Protein AF-A0A1E5BHT0-F1 (afdb_monomer_lite)

Organism: NCBI:txid1187848

Sequence (210 aa):
MGNVRINIKVVLG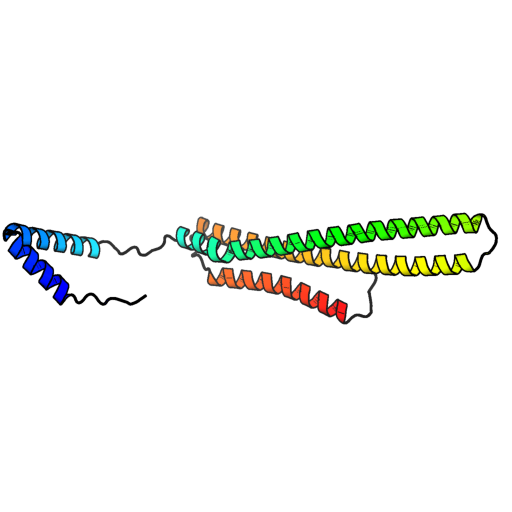VFFTLALIFDLSWKTLIATLIISFFTAWFNQRQPQSSSHTPHQTIVHSMHSHFLPKLNKQLEISYKDAHQSINQITLRFVTLSQLVKKRNEIDLCLAAQSSDETAGHEKQQLEKEMNVAYSELMELLQHGDRNLQRQAGVMELLALLVEELQAIDDEGQGWDETLLNNQLNRIIDRTELAIAKEISRNESDEGVTYF

Radius of gyration: 36.68 Å; chains: 1; bounding box: 59×45×114 Å

Secondary structure (DSSP, 8-state):
-------HHHHHHHHHHHHHHTT--HHHHHHHHHHHHHHHHHHHHS-------HHHHHHHHIIIIIHHHHHHHHHHHHHHHHHHHHHHHHHHHHHHHHHHHHHHHHHHHHHSS--HHHHHHHHHHHHHHHHHHHHHHHHHHHHHHHHHHHHHHHHHHHHHHHHHHHHHHH-----HHHHHHHHHHHHHHHHHHHHHHHHHHHH-S-----

pLDDT: mean 74.73, std 13.34, range [35.69, 90.31]

Structure (mmCIF, N/CA/C/O backbone):
data_AF-A0A1E5BHT0-F1
#
_entry.id   AF-A0A1E5BHT0-F1
#
loop_
_atom_site.group_PDB
_atom_site.id
_atom_site.type_symbol
_atom_site.label_atom_id
_atom_site.label_alt_id
_atom_site.label_comp_id
_atom_site.label_asym_id
_atom_site.label_entity_id
_atom_site.label_seq_id
_atom_site.pdbx_PDB_ins_code
_atom_site.Cartn_x
_atom_site.Cartn_y
_atom_site.Cartn_z
_atom_site.occupancy
_atom_site.B_iso_or_equiv
_atom_site.auth_seq_id
_atom_site.auth_comp_id
_atom_site.auth_asym_id
_atom_site.auth_atom_id
_atom_site.pdbx_PDB_model_num
ATOM 1 N N . MET A 1 1 ? 5.229 13.971 40.094 1.00 38.75 1 MET A N 1
ATOM 2 C CA . MET A 1 1 ? 4.260 14.776 40.872 1.00 38.75 1 MET A CA 1
ATOM 3 C C . MET A 1 1 ? 3.913 13.993 42.129 1.00 38.75 1 MET A C 1
ATOM 5 O O . MET A 1 1 ? 3.534 12.837 42.011 1.00 38.75 1 MET A O 1
ATOM 9 N N . GLY A 1 2 ? 4.195 14.545 43.312 1.00 38.19 2 GLY A N 1
ATOM 10 C CA . GLY A 1 2 ? 4.106 13.821 44.584 1.00 38.19 2 GLY A CA 1
ATOM 11 C C . GLY A 1 2 ? 2.666 13.653 45.067 1.00 38.19 2 GLY A C 1
ATOM 12 O O . GLY A 1 2 ? 1.929 14.630 45.160 1.00 38.19 2 GLY A O 1
ATOM 13 N N . ASN A 1 3 ? 2.285 12.420 45.401 1.00 40.59 3 ASN A N 1
ATOM 14 C CA . ASN A 1 3 ? 1.010 12.108 46.043 1.00 40.59 3 ASN A CA 1
ATOM 15 C C . ASN A 1 3 ? 1.003 12.666 47.471 1.00 40.59 3 ASN A C 1
ATOM 17 O O . ASN A 1 3 ? 1.544 12.053 48.394 1.00 40.59 3 ASN A O 1
ATOM 21 N N . VAL A 1 4 ? 0.379 13.828 47.663 1.00 48.66 4 VAL A N 1
ATOM 22 C CA . VAL A 1 4 ? 0.091 14.364 48.995 1.00 48.66 4 VAL A CA 1
ATOM 23 C C . VAL A 1 4 ? -0.995 13.488 49.617 1.00 48.66 4 VAL A C 1
ATOM 25 O O . V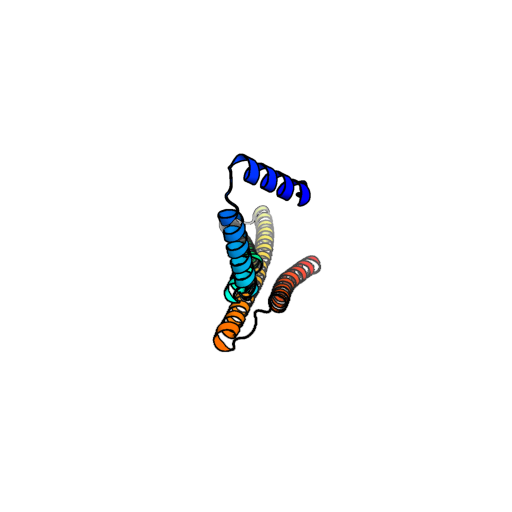AL A 1 4 ? -2.178 13.617 49.311 1.00 48.66 4 VAL A O 1
ATOM 28 N N . ARG A 1 5 ? -0.592 12.563 50.494 1.00 48.66 5 ARG A N 1
ATOM 29 C CA . ARG A 1 5 ? -1.516 11.856 51.387 1.00 48.66 5 ARG A CA 1
ATOM 30 C C . ARG A 1 5 ? -2.076 12.875 52.376 1.00 48.66 5 ARG A C 1
ATOM 32 O O . ARG A 1 5 ? -1.455 13.157 53.398 1.00 48.66 5 ARG A O 1
ATOM 39 N N . ILE A 1 6 ? -3.226 13.460 52.049 1.00 56.09 6 ILE A N 1
ATOM 40 C CA . ILE A 1 6 ? -3.947 14.356 52.953 1.00 56.09 6 ILE A CA 1
ATOM 41 C C . ILE A 1 6 ? -4.308 13.553 54.204 1.00 56.09 6 ILE A C 1
ATOM 43 O O . ILE A 1 6 ? -5.073 12.591 54.166 1.00 56.09 6 ILE A O 1
ATOM 47 N N . ASN A 1 7 ? -3.692 13.927 55.321 1.00 62.78 7 ASN A N 1
ATOM 48 C CA . ASN A 1 7 ? -3.859 13.254 56.595 1.00 62.78 7 ASN A CA 1
ATOM 49 C C . ASN A 1 7 ? -5.233 13.656 57.154 1.00 62.78 7 ASN A C 1
ATOM 51 O O . ASN A 1 7 ? -5.404 14.776 57.628 1.00 62.78 7 ASN A O 1
ATOM 55 N N . ILE A 1 8 ? -6.221 12.761 57.070 1.00 64.81 8 ILE A N 1
ATOM 56 C CA . ILE A 1 8 ? -7.632 12.996 57.451 1.00 64.81 8 ILE A CA 1
ATOM 57 C C . ILE A 1 8 ? -7.779 13.637 58.845 1.00 64.81 8 ILE A C 1
ATOM 59 O O . ILE A 1 8 ? -8.664 14.462 59.058 1.00 64.81 8 ILE A O 1
ATOM 63 N N . LYS A 1 9 ? -6.858 13.338 59.773 1.00 65.62 9 LYS A N 1
ATOM 64 C CA . LYS A 1 9 ? -6.807 13.945 61.114 1.00 65.62 9 LYS A CA 1
ATOM 65 C C . LYS A 1 9 ? -6.594 15.466 61.088 1.00 65.62 9 LYS A C 1
ATOM 67 O O . LYS A 1 9 ? -7.174 16.170 61.905 1.00 65.62 9 LYS A O 1
ATOM 72 N N . VAL A 1 10 ? -5.794 15.972 60.148 1.00 70.44 10 VAL A N 1
ATOM 73 C CA . VAL A 1 10 ? -5.517 17.410 59.988 1.00 70.44 10 VAL A CA 1
ATOM 74 C C . VAL A 1 10 ? -6.735 18.124 59.407 1.00 70.44 10 VAL A C 1
ATOM 76 O O . VAL A 1 10 ? -7.101 19.189 59.889 1.00 70.44 10 VAL A O 1
ATOM 79 N N . VAL A 1 11 ? -7.417 17.509 58.438 1.00 71.44 11 VAL A N 1
ATOM 80 C CA . VAL A 1 11 ? -8.644 18.067 57.841 1.00 71.44 11 VAL A CA 1
ATOM 81 C C . VAL A 1 11 ? -9.768 18.154 58.874 1.00 71.44 11 VAL A C 1
ATOM 83 O O . VAL A 1 11 ? -10.409 19.194 58.995 1.00 71.44 11 VAL A O 1
ATOM 86 N N . LEU A 1 12 ? -9.960 17.100 59.673 1.00 71.88 12 LEU A N 1
ATOM 87 C CA . LEU A 1 12 ? -10.924 17.095 60.779 1.00 71.88 12 LEU A CA 1
ATOM 88 C C . LEU A 1 12 ? -10.586 18.145 61.845 1.00 71.88 12 LEU A C 1
ATOM 90 O O . LEU A 1 12 ? -11.486 18.825 62.330 1.00 71.88 12 LEU A O 1
ATOM 94 N N . GLY A 1 13 ? -9.301 18.314 62.175 1.00 72.31 13 GLY A N 1
ATOM 95 C CA . GLY A 1 13 ? -8.847 19.326 63.131 1.00 72.31 13 GLY A CA 1
ATOM 96 C C . GLY A 1 13 ? -9.120 20.758 62.663 1.00 72.31 13 GLY A C 1
ATOM 97 O O . GLY A 1 13 ? -9.642 21.556 63.436 1.00 72.31 13 GLY A O 1
ATOM 98 N N . VAL A 1 14 ? -8.831 21.063 61.392 1.00 73.62 14 VAL A N 1
ATOM 99 C CA . VAL A 1 14 ? -9.094 22.379 60.780 1.00 73.62 14 VAL A CA 1
ATOM 100 C C . VAL A 1 14 ? -10.595 22.660 60.681 1.00 73.62 14 VAL A C 1
ATOM 102 O O . VAL A 1 14 ? -11.038 23.776 60.939 1.00 73.62 14 VAL A O 1
ATOM 105 N N . PHE A 1 15 ? -11.400 21.647 60.360 1.00 71.62 15 PHE A N 1
ATOM 106 C CA . PHE A 1 15 ? -12.854 21.791 60.316 1.00 71.62 15 PHE A CA 1
ATOM 107 C C . PHE A 1 15 ? -13.442 22.078 61.705 1.00 71.62 15 PHE A C 1
ATOM 109 O O . PHE A 1 15 ? -14.325 22.921 61.841 1.00 71.62 15 PHE A O 1
ATOM 116 N N . PHE A 1 16 ? -12.922 21.423 62.747 1.00 73.75 16 PHE A N 1
ATOM 117 C CA . PHE A 1 16 ? -13.379 21.619 64.123 1.00 73.75 16 PHE A CA 1
ATOM 118 C C . PHE A 1 16 ? -13.024 23.012 64.665 1.00 73.75 16 PHE A C 1
ATOM 120 O O . PHE A 1 16 ? -13.854 23.653 65.308 1.00 73.75 16 PHE A O 1
ATOM 127 N N . THR A 1 17 ? -11.823 23.520 64.369 1.00 70.31 17 THR A N 1
ATOM 128 C CA . THR A 1 17 ? -11.432 24.885 64.752 1.00 70.31 17 THR A CA 1
ATOM 129 C C . THR A 1 17 ? -12.208 25.947 63.979 1.00 70.31 17 THR A C 1
ATOM 131 O O . THR A 1 17 ? -12.645 26.922 64.583 1.00 70.31 17 THR A O 1
ATOM 134 N N . LEU A 1 18 ? -12.463 25.747 62.682 1.00 67.44 18 LEU A N 1
ATOM 135 C CA . LEU A 1 18 ? -13.344 26.624 61.902 1.00 67.44 18 LEU A CA 1
ATOM 136 C C . LEU A 1 18 ? -14.778 26.625 62.455 1.00 67.44 18 LEU A C 1
ATOM 138 O O . LEU A 1 18 ? -15.363 27.691 62.614 1.00 67.44 18 LEU A O 1
ATOM 142 N N . ALA A 1 19 ? -15.327 25.464 62.822 1.00 66.88 19 ALA A N 1
ATOM 143 C CA . ALA A 1 19 ? -16.664 25.374 63.409 1.00 66.88 19 ALA A CA 1
ATOM 144 C C . ALA A 1 19 ? -16.787 26.145 64.739 1.00 66.88 19 ALA A C 1
ATOM 146 O O . ALA A 1 19 ? -17.817 26.769 64.989 1.00 66.88 19 ALA A O 1
ATOM 147 N N . LEU A 1 20 ? -15.725 26.144 65.553 1.00 68.25 20 LEU A N 1
ATOM 148 C CA . LEU A 1 20 ? -15.637 26.908 66.803 1.00 68.25 20 LEU A CA 1
ATOM 149 C C . LEU A 1 20 ? -15.491 28.420 66.577 1.00 68.25 20 LEU A C 1
ATOM 151 O O . LEU A 1 20 ? -16.108 29.198 67.295 1.00 68.25 20 LEU A O 1
ATOM 155 N N . ILE A 1 21 ? -14.689 28.844 65.594 1.00 72.25 21 ILE A N 1
ATOM 156 C CA . ILE A 1 21 ? -14.441 30.270 65.305 1.00 72.25 21 ILE A CA 1
ATOM 157 C C . ILE A 1 21 ? -15.679 30.952 64.708 1.00 72.25 21 ILE A C 1
ATOM 159 O O . ILE A 1 21 ? -15.924 32.124 64.979 1.00 72.25 21 ILE A O 1
ATOM 163 N N . PHE A 1 22 ? -16.462 30.230 63.906 1.00 67.69 22 PHE A N 1
ATOM 164 C CA . PHE A 1 22 ? -17.628 30.777 63.206 1.00 67.69 22 PHE A CA 1
ATOM 165 C C . PHE A 1 22 ? -18.953 30.632 63.973 1.00 67.69 22 PHE A C 1
ATOM 167 O O . PHE A 1 22 ? -20.010 30.866 63.390 1.00 67.69 22 PHE A O 1
ATOM 174 N N . ASP A 1 23 ? -18.900 30.248 65.253 1.00 62.16 23 ASP A N 1
ATOM 175 C CA . ASP A 1 23 ? -20.066 30.041 66.124 1.00 62.16 23 ASP A CA 1
ATOM 176 C C . ASP A 1 23 ? -21.158 29.201 65.430 1.00 62.16 23 ASP A C 1
ATOM 178 O O . ASP A 1 23 ? -22.350 29.533 65.400 1.00 62.16 23 ASP A O 1
ATOM 182 N N . LEU A 1 24 ? -20.727 28.110 64.772 1.00 66.94 24 LEU A N 1
ATOM 183 C CA . LEU A 1 24 ? -21.645 27.223 64.070 1.00 66.94 24 LEU A CA 1
ATOM 184 C C . LEU A 1 24 ? -22.562 26.572 65.102 1.00 66.94 24 LEU A C 1
ATOM 186 O O . LEU A 1 24 ? -22.185 25.636 65.806 1.00 66.94 24 LEU A O 1
ATOM 190 N N . SER A 1 25 ? -23.795 27.072 65.167 1.00 69.56 25 SER A N 1
ATOM 191 C CA . SER A 1 25 ? -24.820 26.511 66.038 1.00 69.56 25 SER A CA 1
ATOM 192 C C . SER A 1 25 ? -24.913 24.993 65.839 1.00 69.56 25 SER A C 1
ATOM 194 O O . SER A 1 25 ? -24.915 24.497 64.717 1.00 69.56 25 SER A O 1
ATOM 196 N N . TRP A 1 26 ? -25.053 24.231 66.922 1.00 70.75 26 TRP A N 1
ATOM 197 C CA . TRP A 1 26 ? -25.192 22.765 66.889 1.00 70.75 26 TRP A CA 1
ATOM 198 C C . TRP A 1 26 ? -26.227 22.255 65.857 1.00 70.75 26 TRP A C 1
ATOM 200 O O . TRP A 1 26 ? -26.082 21.175 65.284 1.00 70.75 26 TRP A O 1
ATOM 210 N N . LYS A 1 27 ? -27.236 23.078 65.541 1.00 71.44 27 LYS A N 1
ATOM 211 C CA . LYS A 1 27 ? -28.236 22.832 64.493 1.00 71.44 27 LYS A CA 1
ATOM 212 C C . LYS A 1 27 ? -27.633 22.752 63.080 1.00 71.44 27 LYS A C 1
ATOM 214 O O . LYS A 1 27 ? -28.055 21.894 62.308 1.00 71.44 27 LYS A O 1
ATOM 219 N N . THR A 1 28 ? -26.654 23.591 62.731 1.00 76.38 28 THR A N 1
ATOM 220 C CA . THR A 1 28 ? -26.006 23.572 61.404 1.00 76.38 28 THR A CA 1
ATOM 221 C C . THR A 1 28 ? -25.059 22.386 61.252 1.00 76.38 28 THR A C 1
ATOM 223 O O . THR A 1 28 ? -25.005 21.789 60.177 1.00 76.38 28 THR A O 1
ATOM 226 N N . LEU A 1 29 ? -24.383 21.972 62.329 1.00 73.31 29 LEU A N 1
ATOM 227 C CA . LEU A 1 29 ? -23.557 20.759 62.333 1.00 73.31 29 LEU A CA 1
ATOM 228 C C . LEU A 1 29 ? -24.402 19.503 62.105 1.00 73.31 29 LEU A C 1
ATOM 230 O O . LEU A 1 29 ? -24.063 18.686 61.249 1.00 73.31 29 LEU A O 1
ATOM 234 N N . ILE A 1 30 ? -25.536 19.384 62.803 1.00 77.00 30 ILE A N 1
ATOM 235 C CA . ILE A 1 30 ? -26.475 18.277 62.589 1.00 77.00 30 ILE A CA 1
ATOM 236 C C . ILE A 1 30 ? -27.022 18.296 61.161 1.00 77.00 30 ILE A C 1
ATOM 238 O O . ILE A 1 30 ? -27.020 17.260 60.502 1.00 77.00 30 ILE A O 1
ATOM 242 N N . ALA A 1 31 ? -27.455 19.455 60.656 1.00 70.75 31 ALA A N 1
ATOM 243 C CA . ALA A 1 31 ? -27.972 19.562 59.293 1.00 70.75 31 ALA A CA 1
ATOM 244 C C . ALA A 1 31 ? -26.926 19.133 58.252 1.00 70.75 31 ALA A C 1
ATOM 246 O O . ALA A 1 31 ? -27.243 18.377 57.340 1.00 70.75 31 ALA A O 1
ATOM 247 N N . THR A 1 32 ? -25.667 19.539 58.429 1.00 77.56 32 THR A N 1
ATOM 248 C CA . THR A 1 32 ? -24.561 19.152 57.540 1.00 77.56 32 THR A CA 1
ATOM 249 C C . THR A 1 32 ? -24.293 17.647 57.596 1.00 77.56 32 THR A C 1
ATOM 251 O O . THR A 1 32 ? -24.118 17.020 56.553 1.00 77.56 32 THR A O 1
ATOM 254 N N . LEU A 1 33 ? -24.319 17.041 58.789 1.00 77.81 33 LEU A N 1
ATOM 255 C CA . LEU A 1 33 ? -24.180 15.590 58.956 1.00 77.81 33 LEU A CA 1
ATOM 256 C C . LEU A 1 33 ? -25.319 14.827 58.278 1.00 77.81 33 LEU A C 1
ATOM 258 O O . LEU A 1 33 ? -25.064 13.845 57.588 1.00 77.81 33 LEU A O 1
ATOM 262 N N . ILE A 1 34 ? -26.559 15.297 58.430 1.00 81.50 34 ILE A N 1
ATOM 263 C CA . ILE A 1 34 ? -27.735 14.689 57.803 1.00 81.50 34 ILE A CA 1
ATOM 264 C C . ILE A 1 34 ? -27.646 14.816 56.280 1.00 81.50 34 ILE A C 1
ATOM 266 O O . ILE A 1 34 ? -27.792 13.816 55.583 1.00 81.50 34 ILE A O 1
ATOM 270 N N . ILE A 1 35 ? -27.353 16.008 55.751 1.00 76.38 35 ILE A N 1
ATOM 271 C CA . ILE A 1 35 ? -27.216 16.234 54.305 1.00 76.38 35 ILE A CA 1
ATOM 272 C C . ILE A 1 35 ? -26.103 15.354 53.737 1.00 76.38 35 ILE A C 1
ATOM 274 O O . ILE A 1 35 ? -26.328 14.699 52.723 1.00 76.38 35 ILE A O 1
ATOM 278 N N . SER A 1 36 ? -24.948 15.283 54.406 1.00 76.75 36 SER A N 1
ATOM 279 C CA . SER A 1 36 ? -23.811 14.443 54.008 1.00 76.75 36 SER A CA 1
ATOM 280 C C . SER A 1 36 ? -24.156 12.950 54.048 1.00 76.75 36 SER A C 1
ATOM 282 O O . SER A 1 36 ? -23.845 12.211 53.116 1.00 76.75 36 SER A O 1
ATOM 284 N N . PHE A 1 37 ? -24.885 12.502 55.074 1.00 81.50 37 PHE A N 1
ATOM 285 C CA . PHE A 1 37 ? -25.360 11.123 55.176 1.00 81.50 37 PHE A CA 1
ATOM 286 C C . PHE A 1 37 ? -26.345 10.777 54.056 1.00 81.50 37 PHE A C 1
ATOM 288 O O . PHE A 1 37 ? -26.194 9.744 53.412 1.00 81.50 37 PHE A O 1
ATOM 295 N N . PHE A 1 38 ? -27.316 11.649 53.771 1.00 75.88 38 PHE A N 1
ATOM 296 C CA . PHE A 1 38 ? -28.267 11.435 52.681 1.00 75.88 38 PHE A CA 1
ATOM 297 C C . PHE A 1 38 ? -27.606 11.516 51.304 1.00 75.88 38 PHE A C 1
ATOM 299 O O . PHE A 1 38 ? -27.947 10.713 50.444 1.00 75.88 38 PHE A O 1
ATOM 306 N N . THR A 1 39 ? -26.637 12.410 51.083 1.00 76.50 39 THR A N 1
ATOM 307 C CA . THR A 1 39 ? -25.880 12.447 49.817 1.00 76.50 39 THR A CA 1
ATOM 308 C C . THR A 1 39 ? -24.997 11.218 49.650 1.00 76.50 39 THR A C 1
ATOM 310 O O . THR A 1 39 ? -24.982 10.644 48.566 1.00 76.50 39 THR A O 1
ATOM 313 N N . ALA A 1 40 ? -24.323 10.755 50.705 1.00 76.44 40 ALA A N 1
ATOM 314 C CA . ALA A 1 40 ? -23.550 9.516 50.668 1.00 76.44 40 ALA A CA 1
ATOM 315 C C . ALA A 1 40 ? -24.450 8.298 50.421 1.00 76.44 40 ALA A C 1
ATOM 317 O O . ALA A 1 40 ? -24.158 7.487 49.549 1.00 76.44 40 ALA A O 1
ATOM 318 N N . TRP A 1 41 ? -25.582 8.205 51.120 1.00 77.25 41 TRP A N 1
ATOM 319 C CA . TRP A 1 41 ? -26.568 7.138 50.949 1.00 77.25 41 TRP A CA 1
ATOM 320 C C . TRP A 1 41 ? -27.181 7.134 49.546 1.00 77.25 41 TRP A C 1
ATOM 322 O O . TRP A 1 41 ? -27.353 6.075 48.942 1.00 77.25 41 TRP A O 1
ATOM 332 N N . PHE A 1 42 ? -27.503 8.311 49.008 1.00 72.12 42 PHE A N 1
ATOM 333 C CA . PHE A 1 42 ? -28.056 8.450 47.664 1.00 72.12 42 PHE A CA 1
ATOM 334 C C . PHE A 1 42 ? -27.012 8.112 46.594 1.00 72.12 42 PHE A C 1
ATOM 336 O O . PHE A 1 42 ? -27.320 7.354 45.681 1.00 72.12 42 PHE A O 1
ATOM 343 N N . ASN A 1 43 ? -25.760 8.554 46.754 1.00 65.56 43 ASN A N 1
ATOM 344 C CA . ASN A 1 43 ? -24.652 8.174 45.868 1.00 65.56 43 ASN A CA 1
ATOM 345 C C . ASN A 1 43 ? -24.293 6.686 45.958 1.00 65.56 43 ASN A C 1
ATOM 347 O O . ASN A 1 43 ? -23.845 6.112 44.974 1.00 65.56 43 ASN A O 1
ATOM 351 N N . GLN A 1 44 ? -24.488 6.045 47.111 1.00 68.31 44 GLN A N 1
ATOM 352 C CA . GLN A 1 44 ? -24.220 4.616 47.288 1.00 68.31 44 GLN A CA 1
ATOM 353 C C . GLN A 1 44 ? -25.350 3.735 46.729 1.00 68.31 44 GLN A C 1
ATOM 355 O O . GLN A 1 44 ? -25.124 2.569 46.415 1.00 68.31 44 GLN A O 1
ATOM 360 N N . ARG A 1 45 ? -26.565 4.290 46.598 1.00 61.72 45 ARG A N 1
ATOM 361 C CA . ARG A 1 45 ? -27.716 3.645 45.944 1.00 61.72 45 ARG A CA 1
ATOM 362 C C . ARG A 1 45 ? -27.878 4.010 44.475 1.00 61.72 45 ARG A C 1
ATOM 364 O O . ARG A 1 45 ? -28.639 3.333 43.785 1.00 61.72 45 ARG A O 1
ATOM 371 N N . GLN A 1 46 ? -27.185 5.035 43.987 1.00 51.41 46 GLN A N 1
ATOM 372 C CA . GLN A 1 46 ? -26.965 5.157 42.559 1.00 51.41 46 GLN A CA 1
ATOM 373 C C . GLN A 1 46 ? -26.104 3.962 42.146 1.00 51.41 46 GLN A C 1
ATOM 375 O O . GLN A 1 46 ? -25.016 3.786 42.703 1.00 51.41 46 GLN A O 1
ATOM 380 N N . PRO A 1 47 ? -26.564 3.109 41.214 1.00 48.66 47 PRO A N 1
ATOM 381 C CA . PRO A 1 47 ? -25.653 2.169 40.593 1.00 48.66 47 PRO A CA 1
ATOM 382 C C . PRO A 1 47 ? -24.510 3.014 40.037 1.00 48.66 47 PRO A C 1
ATOM 384 O O . PRO A 1 47 ? -24.751 3.945 39.268 1.00 48.66 47 PRO A O 1
ATOM 387 N N . GLN A 1 48 ? -23.279 2.745 40.473 1.00 45.56 48 GLN A N 1
ATOM 388 C CA . GLN A 1 48 ? -22.100 3.245 39.783 1.00 45.56 48 GLN A CA 1
ATOM 389 C C . GLN A 1 48 ? -22.147 2.642 38.379 1.00 45.56 48 GLN A C 1
ATOM 391 O O . GLN A 1 48 ? -21.589 1.580 38.124 1.00 45.56 48 GLN A O 1
ATOM 396 N N . SER A 1 49 ? -22.865 3.292 37.466 1.00 42.72 49 SER A N 1
ATOM 397 C CA . SER A 1 49 ? -22.793 3.020 36.044 1.00 42.72 49 SER A CA 1
ATOM 398 C C . SER A 1 49 ? -21.463 3.587 35.558 1.00 42.72 49 SER A C 1
ATOM 400 O O . SER A 1 49 ? -21.408 4.543 34.793 1.00 42.72 49 SER A O 1
ATOM 402 N N . SER A 1 50 ? -20.360 2.984 35.998 1.00 44.50 50 SER A N 1
ATOM 403 C CA . SER A 1 50 ? -19.092 3.012 35.276 1.00 44.50 50 SER A CA 1
ATOM 404 C C . SER A 1 50 ? -19.174 2.077 34.063 1.00 44.50 50 SER A C 1
ATOM 406 O O . SER A 1 50 ? -18.235 1.351 33.757 1.00 44.50 50 SER A O 1
ATOM 408 N N . SER A 1 51 ? -20.329 2.027 33.405 1.00 43.94 51 SER A N 1
ATOM 409 C CA . SER A 1 51 ? -20.464 1.463 32.079 1.00 43.94 51 SER A CA 1
ATOM 410 C C . SER A 1 51 ? -20.224 2.623 31.128 1.00 43.94 51 SER A C 1
ATOM 412 O O . SER A 1 51 ? -21.125 3.433 30.897 1.00 43.94 51 SER A O 1
ATOM 414 N N . HIS A 1 52 ? -19.009 2.724 30.588 1.00 50.44 52 HIS A N 1
ATOM 415 C CA . HIS A 1 52 ? -18.866 3.335 29.273 1.00 50.44 52 HIS A CA 1
ATOM 416 C C . HIS A 1 52 ? -19.950 2.719 28.393 1.00 50.44 52 HIS A C 1
ATOM 418 O O . HIS A 1 52 ? -20.069 1.494 28.318 1.00 50.44 52 HIS A O 1
ATOM 424 N N . THR A 1 53 ? -20.819 3.552 27.829 1.00 59.44 53 THR A N 1
ATOM 425 C CA . THR A 1 53 ? -21.823 3.056 26.893 1.00 59.44 53 THR A CA 1
ATOM 426 C C . THR A 1 53 ? -21.083 2.326 25.766 1.00 59.44 53 THR A C 1
ATOM 428 O O . THR A 1 53 ? -20.008 2.782 25.377 1.00 59.44 53 THR A O 1
ATOM 431 N N . PRO A 1 54 ? -21.596 1.200 25.242 1.00 63.38 54 PRO A N 1
ATOM 432 C CA . PRO A 1 54 ? -20.911 0.433 24.195 1.00 63.38 54 PRO A CA 1
ATOM 433 C C . PRO A 1 54 ? -20.474 1.320 23.015 1.00 63.38 54 PRO A C 1
ATOM 435 O O . PRO A 1 54 ? -19.352 1.195 22.531 1.00 63.38 54 PRO A O 1
ATOM 438 N N . HIS A 1 55 ? -21.273 2.335 22.668 1.00 67.25 55 HIS A N 1
ATOM 439 C CA . HIS A 1 55 ? -20.905 3.365 21.691 1.00 67.25 55 HIS A CA 1
ATOM 440 C C . HIS A 1 55 ? -19.656 4.190 22.053 1.00 67.25 55 HIS A C 1
ATOM 442 O O . HIS A 1 55 ? -18.871 4.508 21.166 1.00 67.25 55 HIS A O 1
ATOM 448 N N . GLN A 1 56 ? -19.429 4.541 23.324 1.00 72.69 56 GLN A N 1
ATOM 449 C CA . GLN A 1 56 ? -18.206 5.246 23.733 1.00 72.69 56 GLN A CA 1
ATOM 450 C C . GLN A 1 56 ? -16.964 4.369 23.572 1.00 72.69 56 GLN A C 1
ATOM 452 O O . GLN A 1 56 ? -15.928 4.873 23.140 1.00 72.69 56 GLN A O 1
ATOM 457 N N . THR A 1 57 ? -17.066 3.076 23.883 1.00 76.81 57 THR A N 1
ATOM 458 C CA . THR A 1 57 ? -15.962 2.121 23.718 1.00 76.81 57 THR A CA 1
ATOM 459 C C . THR A 1 57 ? -15.608 1.942 22.242 1.00 76.81 57 THR A C 1
ATOM 461 O O . THR A 1 57 ? -14.435 2.037 21.886 1.00 76.81 57 THR A O 1
ATOM 464 N N . ILE A 1 58 ? -16.614 1.791 21.374 1.00 82.31 58 ILE A N 1
ATOM 465 C CA . ILE A 1 58 ? -16.431 1.676 19.918 1.00 82.31 58 ILE A CA 1
ATOM 466 C C . ILE A 1 58 ? -15.779 2.941 19.352 1.00 82.31 58 ILE A C 1
ATOM 468 O O . ILE A 1 58 ? -14.762 2.860 18.666 1.00 82.31 58 ILE A O 1
ATOM 472 N N . VAL A 1 59 ? -16.308 4.129 19.676 1.00 82.38 59 VAL A N 1
ATOM 473 C CA . VAL A 1 59 ? -15.758 5.407 19.187 1.00 82.38 59 VAL A CA 1
ATOM 474 C C . VAL A 1 59 ? -14.323 5.613 19.670 1.00 82.38 59 VAL A C 1
ATOM 476 O O . VAL A 1 59 ? -13.465 6.039 18.895 1.00 82.38 59 VAL A O 1
ATOM 479 N N . HIS A 1 60 ? -14.040 5.290 20.934 1.00 83.19 60 HIS A N 1
ATOM 480 C CA . HIS A 1 60 ? -12.692 5.401 21.477 1.00 83.19 60 HIS A CA 1
ATOM 481 C C . HIS A 1 60 ? -11.721 4.453 20.771 1.00 83.19 60 HIS A C 1
ATOM 483 O O . HIS A 1 60 ? -10.644 4.882 20.362 1.00 83.19 60 HIS A O 1
ATOM 489 N N . SER A 1 61 ? -12.111 3.194 20.583 1.00 81.81 61 SER A N 1
ATOM 490 C CA . SER A 1 61 ? -11.302 2.169 19.924 1.00 81.81 61 SER A CA 1
ATOM 491 C C . SER A 1 61 ? -11.050 2.496 18.444 1.00 81.81 61 SER A C 1
ATOM 493 O O . SER A 1 61 ? -9.909 2.473 17.974 1.00 81.81 61 SER A O 1
ATOM 495 N N . MET A 1 62 ? -12.083 2.946 17.726 1.00 83.88 62 MET A N 1
ATOM 496 C CA . MET A 1 62 ? -11.969 3.424 16.347 1.00 83.88 62 MET A CA 1
ATOM 497 C C . MET A 1 62 ? -10.999 4.597 16.218 1.00 83.88 62 MET A C 1
ATOM 499 O O . MET A 1 62 ? -10.124 4.586 15.352 1.00 83.88 62 MET A O 1
ATOM 503 N N . HIS A 1 63 ? -11.110 5.589 17.101 1.00 85.69 63 HIS A N 1
ATOM 504 C CA . HIS A 1 63 ? -10.258 6.774 17.061 1.00 85.69 63 HIS A CA 1
ATOM 505 C C . HIS A 1 63 ? -8.811 6.489 17.499 1.00 85.69 63 HIS A C 1
ATOM 507 O O . HIS A 1 63 ? -7.878 7.093 16.9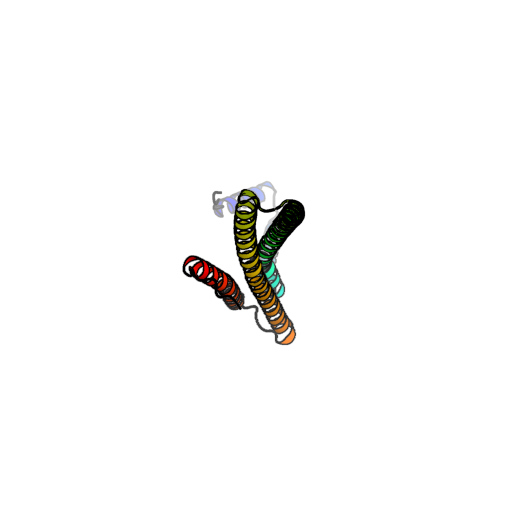72 1.00 85.69 63 HIS A O 1
ATOM 513 N N . SER A 1 64 ? -8.601 5.611 18.481 1.00 82.75 64 SER A N 1
ATOM 514 C CA . SER A 1 64 ? -7.276 5.362 19.067 1.00 82.75 64 SER A CA 1
ATOM 515 C C . SER A 1 64 ? -6.465 4.291 18.335 1.00 82.75 64 SER A C 1
ATOM 517 O O . SER A 1 64 ? -5.243 4.422 18.262 1.00 82.75 64 SER A O 1
ATOM 519 N N . HIS A 1 65 ? -7.111 3.277 17.749 1.00 80.25 65 HIS A N 1
ATOM 520 C CA . HIS A 1 65 ? -6.416 2.117 17.182 1.00 80.25 65 HIS A CA 1
ATOM 521 C C . HIS A 1 65 ? -6.671 1.924 15.685 1.00 80.25 65 HIS A C 1
ATOM 523 O O . HIS A 1 65 ? -5.713 1.812 14.916 1.00 80.25 65 HIS A O 1
ATOM 529 N N . PHE A 1 66 ? -7.933 1.904 15.251 1.00 82.44 66 PHE A N 1
ATOM 530 C CA . PHE A 1 66 ? -8.279 1.471 13.891 1.00 82.44 66 PHE A CA 1
ATOM 531 C C . PHE A 1 66 ? -8.062 2.556 12.831 1.00 82.44 66 PHE A C 1
ATOM 533 O O . PHE A 1 66 ? -7.336 2.330 11.859 1.00 82.44 66 PHE A O 1
ATOM 540 N N . LEU A 1 67 ? -8.620 3.755 13.031 1.00 86.06 67 LEU A N 1
ATOM 541 C CA . LEU A 1 67 ? -8.473 4.864 12.085 1.00 86.06 67 LEU A CA 1
ATOM 542 C C . LEU A 1 67 ? -7.011 5.292 11.894 1.00 86.06 67 LEU A C 1
ATOM 544 O O . LEU A 1 67 ? -6.611 5.460 10.743 1.00 86.06 67 LEU A O 1
ATOM 548 N N . PRO A 1 68 ? -6.170 5.414 12.942 1.00 86.62 68 PRO A N 1
ATOM 549 C CA . PRO A 1 68 ? -4.761 5.751 12.749 1.00 86.62 68 PRO A CA 1
ATOM 550 C C . PRO A 1 68 ? -4.002 4.716 11.909 1.00 86.62 68 PRO A C 1
ATOM 552 O O . PRO A 1 68 ? -3.194 5.091 11.059 1.00 86.62 68 PRO A O 1
ATOM 555 N N . LYS A 1 69 ? -4.273 3.417 12.106 1.00 82.50 69 LYS A N 1
ATOM 556 C CA . LYS A 1 69 ? -3.644 2.337 11.328 1.00 82.50 69 LYS A CA 1
ATOM 557 C C . LYS A 1 69 ? -4.076 2.370 9.861 1.00 82.50 69 LYS A C 1
ATOM 559 O O . LYS A 1 69 ? -3.220 2.291 8.981 1.00 82.50 69 LYS A O 1
ATOM 564 N N . LEU A 1 70 ? -5.371 2.549 9.599 1.00 81.62 70 LEU A N 1
ATOM 565 C CA . LEU A 1 70 ? -5.907 2.708 8.243 1.00 81.62 70 LEU A CA 1
ATOM 566 C C . LEU A 1 70 ? -5.326 3.931 7.538 1.00 81.62 70 LEU A C 1
ATOM 568 O O . LEU A 1 70 ? -4.878 3.834 6.398 1.00 81.62 70 LEU A O 1
ATOM 572 N N . ASN A 1 71 ? -5.288 5.069 8.231 1.00 85.69 71 ASN A N 1
ATOM 573 C CA . ASN A 1 71 ? -4.791 6.314 7.662 1.00 85.69 71 ASN A CA 1
ATOM 574 C C . ASN A 1 71 ? -3.302 6.202 7.309 1.00 85.69 71 ASN A C 1
ATOM 576 O O . ASN A 1 71 ? -2.887 6.616 6.233 1.00 85.69 71 ASN A O 1
ATOM 580 N N . LYS A 1 72 ? -2.512 5.539 8.163 1.00 85.12 72 LYS A N 1
ATOM 581 C CA . LYS A 1 72 ? -1.104 5.243 7.879 1.00 85.12 72 LYS A CA 1
ATOM 582 C C . LYS A 1 72 ? -0.934 4.347 6.645 1.00 85.12 72 LYS A C 1
ATOM 584 O O . LYS A 1 72 ? -0.075 4.628 5.816 1.00 85.12 72 LYS A O 1
ATOM 589 N N . GLN A 1 73 ? -1.734 3.287 6.503 1.00 80.19 73 GLN A N 1
ATOM 590 C CA . GLN A 1 73 ? -1.671 2.403 5.328 1.00 80.19 73 GLN A CA 1
ATOM 591 C C . GLN A 1 73 ? -2.065 3.138 4.034 1.00 80.19 73 GLN A C 1
ATOM 593 O O . GLN A 1 73 ? -1.407 2.977 3.004 1.00 80.19 73 GLN A O 1
ATOM 598 N N . LEU A 1 74 ? -3.083 4.004 4.093 1.00 83.38 74 LEU A N 1
ATOM 599 C CA . LEU A 1 74 ? -3.484 4.868 2.979 1.00 83.38 74 LEU A CA 1
ATOM 600 C C . LEU A 1 74 ? -2.400 5.881 2.606 1.00 83.38 74 LEU A C 1
ATOM 602 O O . LEU A 1 74 ? -2.102 6.039 1.426 1.00 83.38 74 LEU A O 1
ATOM 606 N N . GLU A 1 75 ? -1.786 6.540 3.589 1.00 86.19 75 GLU A N 1
ATOM 607 C CA . GLU A 1 75 ? -0.712 7.508 3.358 1.00 86.19 75 GLU A CA 1
ATOM 608 C C . GLU A 1 75 ? 0.499 6.848 2.687 1.00 86.19 75 GLU A C 1
ATOM 610 O O . GLU A 1 75 ? 1.029 7.375 1.707 1.00 86.19 75 GLU A O 1
ATOM 615 N N . ILE A 1 76 ? 0.899 5.664 3.163 1.00 82.50 76 ILE A N 1
ATOM 616 C CA . ILE A 1 76 ? 1.984 4.879 2.561 1.00 82.50 76 ILE A CA 1
ATOM 617 C C . ILE A 1 76 ? 1.625 4.489 1.124 1.00 82.50 76 ILE A C 1
ATOM 619 O O . ILE A 1 76 ? 2.418 4.721 0.214 1.00 82.50 76 ILE A O 1
ATOM 623 N N . SER A 1 77 ? 0.425 3.944 0.898 1.00 81.06 77 SER A N 1
ATOM 624 C CA . SER A 1 77 ? -0.029 3.563 -0.445 1.00 81.06 77 SER A CA 1
ATOM 625 C C . SER A 1 77 ? -0.063 4.760 -1.399 1.00 81.06 77 SER A C 1
ATOM 627 O O . SER A 1 77 ? 0.412 4.660 -2.528 1.00 81.06 77 SER A O 1
ATOM 629 N N . TYR A 1 78 ? -0.564 5.909 -0.942 1.00 82.69 78 TYR A N 1
ATOM 630 C CA . TYR A 1 78 ? -0.606 7.134 -1.734 1.00 82.69 78 TYR A CA 1
ATOM 631 C C . TYR A 1 78 ? 0.797 7.625 -2.096 1.00 82.69 78 TYR A C 1
ATOM 633 O O . TYR A 1 78 ? 1.064 7.934 -3.258 1.00 82.69 78 TYR A O 1
ATOM 641 N N . LYS A 1 79 ? 1.706 7.679 -1.117 1.00 84.19 79 LYS A N 1
ATOM 642 C CA . LYS A 1 79 ? 3.083 8.128 -1.330 1.00 84.19 79 LYS A CA 1
ATOM 643 C C . LYS A 1 79 ? 3.816 7.228 -2.325 1.00 84.19 79 LYS A C 1
ATOM 645 O O . LYS A 1 79 ? 4.440 7.741 -3.254 1.00 84.19 79 LYS A O 1
ATOM 650 N N . ASP A 1 80 ? 3.692 5.914 -2.171 1.00 80.75 80 ASP A N 1
ATOM 651 C CA . ASP A 1 80 ? 4.351 4.946 -3.048 1.00 80.75 80 ASP A CA 1
ATOM 652 C C . ASP A 1 80 ? 3.751 4.962 -4.458 1.00 80.75 80 ASP A C 1
ATOM 654 O O . ASP A 1 80 ? 4.491 4.901 -5.443 1.00 80.75 80 ASP A O 1
ATOM 658 N N . ALA A 1 81 ? 2.428 5.105 -4.586 1.00 79.31 81 ALA A N 1
ATOM 659 C CA . ALA A 1 81 ? 1.770 5.262 -5.880 1.00 79.31 81 ALA A CA 1
ATOM 660 C C . ALA A 1 81 ? 2.222 6.548 -6.581 1.00 79.31 81 ALA A C 1
ATOM 662 O O . ALA A 1 81 ? 2.601 6.518 -7.752 1.00 79.31 81 ALA A O 1
ATOM 663 N N . HIS A 1 82 ? 2.254 7.670 -5.858 1.00 83.38 82 HIS A N 1
ATOM 664 C CA . HIS A 1 82 ? 2.698 8.950 -6.400 1.00 83.38 82 HIS A CA 1
ATOM 665 C C . HIS A 1 82 ? 4.164 8.901 -6.854 1.00 83.38 82 HIS A C 1
ATOM 667 O O . HIS A 1 82 ? 4.495 9.351 -7.953 1.00 83.38 82 HIS A O 1
ATOM 673 N N . GLN A 1 83 ? 5.046 8.305 -6.046 1.00 84.81 83 GLN A N 1
ATOM 674 C CA . GLN A 1 83 ? 6.450 8.123 -6.406 1.00 84.81 83 GLN A CA 1
ATOM 675 C C . GLN A 1 83 ? 6.610 7.220 -7.637 1.00 84.81 83 GLN A C 1
ATOM 677 O O . GLN A 1 83 ? 7.363 7.571 -8.547 1.00 84.81 83 GLN A O 1
ATOM 682 N N . SER A 1 84 ? 5.876 6.106 -7.699 1.00 81.38 84 SER A N 1
ATOM 683 C CA . SER A 1 84 ? 5.923 5.174 -8.834 1.00 81.38 84 SER A CA 1
ATOM 684 C C . SER A 1 84 ? 5.463 5.847 -10.127 1.00 81.38 84 SER A C 1
ATOM 686 O O . SER A 1 84 ? 6.140 5.745 -11.145 1.00 81.38 84 SER A O 1
ATOM 688 N N . ILE A 1 85 ? 4.370 6.619 -10.085 1.00 82.94 85 ILE A N 1
ATOM 689 C CA . ILE A 1 85 ? 3.873 7.383 -11.240 1.00 82.94 85 ILE A CA 1
ATOM 690 C C . ILE A 1 85 ? 4.923 8.384 -11.730 1.00 82.94 85 ILE A C 1
ATOM 692 O O . ILE A 1 85 ? 5.171 8.476 -12.935 1.00 82.94 85 ILE A O 1
ATOM 696 N N . ASN A 1 86 ? 5.575 9.112 -10.819 1.00 86.12 86 ASN A N 1
ATOM 697 C CA . ASN A 1 86 ? 6.623 10.064 -11.187 1.00 86.12 86 ASN A CA 1
ATOM 698 C C . ASN A 1 86 ? 7.823 9.362 -11.844 1.00 86.12 86 ASN A C 1
ATOM 700 O O . ASN A 1 86 ? 8.332 9.837 -12.860 1.00 86.12 86 ASN A O 1
ATOM 704 N N . GLN A 1 87 ? 8.249 8.216 -11.306 1.00 85.69 87 GLN A N 1
ATOM 705 C CA . GLN A 1 87 ? 9.350 7.427 -11.865 1.00 85.69 87 GLN A CA 1
ATOM 706 C C . GLN A 1 87 ? 8.997 6.845 -13.241 1.00 85.69 87 GLN A C 1
ATOM 708 O O . GLN A 1 87 ? 9.780 6.991 -14.178 1.00 85.69 87 GLN A O 1
ATOM 713 N N . ILE A 1 88 ? 7.797 6.277 -13.400 1.00 85.38 88 ILE A N 1
ATOM 714 C CA . ILE A 1 88 ? 7.281 5.780 -14.686 1.00 85.38 88 ILE A CA 1
ATOM 715 C C . ILE A 1 88 ? 7.247 6.911 -15.714 1.00 85.38 88 ILE A C 1
ATOM 717 O O . ILE A 1 88 ? 7.730 6.745 -16.832 1.00 85.38 88 ILE A O 1
ATOM 721 N N . THR A 1 89 ? 6.733 8.081 -15.330 1.00 87.06 89 THR A N 1
ATOM 722 C CA . THR A 1 89 ? 6.656 9.251 -16.214 1.00 87.06 89 THR A CA 1
ATOM 723 C C . THR A 1 89 ? 8.044 9.676 -16.683 1.00 87.06 89 THR A C 1
ATOM 725 O O . THR A 1 89 ? 8.257 9.866 -17.880 1.00 87.06 89 THR A O 1
ATOM 728 N N . LEU A 1 90 ? 9.012 9.769 -15.765 1.00 87.69 90 LEU A N 1
ATOM 729 C CA . LEU A 1 90 ? 10.396 10.101 -16.098 1.00 87.69 90 LEU A CA 1
ATOM 730 C C . LEU A 1 90 ? 10.982 9.090 -17.093 1.00 87.69 90 LEU A C 1
ATOM 732 O O . LEU A 1 90 ? 11.548 9.489 -18.108 1.00 87.69 90 LEU A O 1
ATOM 736 N N . ARG A 1 91 ? 10.805 7.788 -16.838 1.00 85.56 91 ARG A N 1
ATOM 737 C CA . ARG A 1 91 ? 11.308 6.718 -17.711 1.00 85.56 91 ARG A CA 1
ATOM 738 C C . ARG A 1 91 ? 10.658 6.721 -19.082 1.00 85.56 91 ARG A C 1
ATOM 740 O O . ARG A 1 91 ? 11.356 6.542 -20.077 1.00 85.56 91 ARG A O 1
ATOM 747 N N . PHE A 1 92 ? 9.363 7.005 -19.160 1.00 86.50 92 PHE A N 1
ATOM 748 C CA . PHE A 1 92 ? 8.663 7.139 -20.431 1.00 86.50 92 PHE A CA 1
ATOM 749 C C . PHE A 1 92 ? 9.196 8.321 -21.254 1.00 86.50 92 PHE A C 1
ATOM 751 O O . PHE A 1 92 ? 9.391 8.207 -22.466 1.00 86.50 92 PHE A O 1
ATOM 758 N N . VAL A 1 93 ? 9.502 9.448 -20.600 1.00 88.62 93 VAL A N 1
ATOM 759 C CA . VAL A 1 93 ? 10.147 10.601 -21.247 1.00 88.62 93 VAL A CA 1
ATOM 760 C C . VAL A 1 93 ? 11.547 10.237 -21.746 1.00 88.62 93 VAL A C 1
ATOM 762 O O . VAL A 1 93 ? 11.864 10.532 -22.899 1.00 88.62 93 VAL A O 1
ATOM 765 N N . THR A 1 94 ? 12.363 9.556 -20.935 1.00 87.19 94 THR A N 1
ATOM 766 C CA . THR A 1 94 ? 13.698 9.084 -21.341 1.00 87.19 94 THR A CA 1
ATOM 767 C C . THR A 1 94 ? 13.617 8.132 -22.537 1.00 87.19 94 THR A C 1
ATOM 769 O O . THR A 1 94 ? 14.317 8.336 -23.524 1.00 87.19 94 THR A O 1
ATOM 772 N N . LEU A 1 95 ? 12.718 7.142 -22.508 1.00 88.25 95 LEU A N 1
ATOM 773 C CA . LEU A 1 95 ? 12.487 6.221 -23.627 1.00 88.25 95 LEU A CA 1
ATOM 774 C C . LEU A 1 95 ? 12.081 6.968 -24.901 1.00 88.25 95 LEU A C 1
ATOM 776 O O . LEU A 1 95 ? 12.619 6.697 -25.971 1.00 88.25 95 LEU A O 1
ATOM 780 N N . SER A 1 96 ? 11.187 7.952 -24.790 1.00 87.88 96 SER A N 1
ATOM 781 C CA . SER A 1 96 ? 10.783 8.796 -25.921 1.00 87.88 96 SER A CA 1
ATOM 782 C C . SER A 1 96 ? 11.965 9.571 -26.518 1.00 87.88 96 SER A C 1
ATOM 784 O O . SER A 1 96 ? 12.101 9.650 -27.740 1.00 87.88 96 SER A O 1
ATOM 786 N N . GLN A 1 97 ? 12.861 10.101 -25.679 1.00 90.31 97 GLN A N 1
ATOM 787 C CA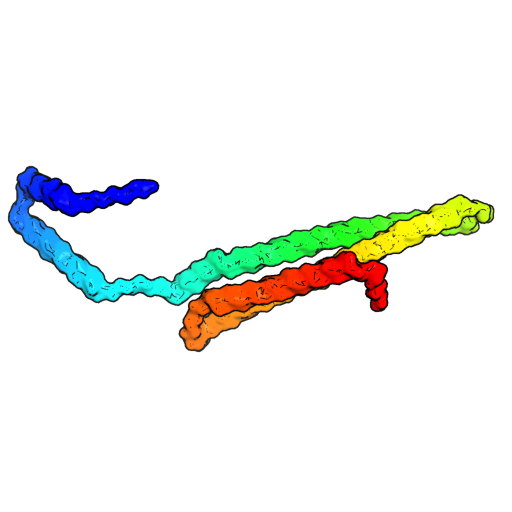 . GLN A 1 97 ? 14.081 10.780 -26.127 1.00 90.31 97 GLN A CA 1
ATOM 788 C C . GLN A 1 97 ? 15.061 9.819 -26.813 1.00 90.31 97 GLN A C 1
ATOM 790 O O . GLN A 1 97 ? 15.575 10.146 -27.883 1.00 90.31 97 GLN A O 1
ATOM 795 N N . LEU A 1 98 ? 15.274 8.625 -26.253 1.00 87.56 98 LEU A N 1
ATOM 796 C CA . LEU A 1 98 ? 16.139 7.599 -26.844 1.00 87.56 98 LEU A CA 1
ATOM 797 C C . LEU A 1 98 ? 15.607 7.124 -28.203 1.00 87.56 98 LEU A C 1
ATOM 799 O O . LEU A 1 98 ? 16.366 7.029 -29.164 1.00 87.56 98 LEU A O 1
ATOM 803 N N . VAL A 1 99 ? 14.293 6.910 -28.326 1.00 87.25 99 VAL A N 1
ATOM 804 C CA . VAL A 1 99 ? 13.650 6.544 -29.599 1.00 87.25 99 VAL A CA 1
ATOM 805 C C . VAL A 1 99 ? 13.811 7.650 -30.643 1.00 87.25 99 VAL A C 1
ATOM 807 O O . VAL A 1 99 ? 14.125 7.356 -31.796 1.00 87.25 99 VAL A O 1
ATOM 810 N N . LYS A 1 100 ? 13.638 8.923 -30.260 1.00 87.88 100 LYS A N 1
ATOM 811 C CA . LYS A 1 100 ? 13.880 10.053 -31.172 1.00 87.88 100 LYS A CA 1
ATOM 812 C C . LYS A 1 100 ? 15.324 10.076 -31.662 1.00 87.88 100 LYS A C 1
ATOM 814 O O . LYS A 1 100 ? 15.538 10.118 -32.869 1.00 87.88 100 LYS A O 1
ATOM 819 N N . LYS A 1 101 ? 16.291 9.955 -30.748 1.00 86.25 101 LYS A N 1
ATOM 820 C CA . LYS A 1 101 ? 17.719 9.938 -31.087 1.00 86.25 101 LYS A CA 1
ATOM 821 C C . LYS A 1 101 ? 18.073 8.760 -32.005 1.00 86.25 101 LYS A C 1
ATOM 823 O O . LYS A 1 101 ? 18.807 8.935 -32.972 1.00 86.25 101 LYS A O 1
ATOM 828 N N . ARG A 1 102 ? 17.499 7.574 -31.768 1.00 83.75 102 ARG A N 1
ATOM 829 C CA . ARG A 1 102 ? 17.653 6.409 -32.657 1.00 83.75 102 ARG A CA 1
ATOM 830 C C . ARG A 1 102 ? 17.137 6.702 -34.069 1.00 83.75 102 ARG A C 1
ATOM 832 O O . ARG A 1 102 ? 17.830 6.413 -35.038 1.00 83.75 102 ARG A O 1
ATOM 839 N N . ASN A 1 103 ? 15.944 7.287 -34.186 1.00 84.44 103 ASN A N 1
ATOM 840 C CA . ASN A 1 103 ? 15.348 7.616 -35.483 1.00 84.44 103 ASN A CA 1
ATOM 841 C C . ASN A 1 103 ? 16.158 8.681 -36.239 1.00 84.44 103 ASN A C 1
ATOM 843 O O . ASN A 1 103 ? 16.277 8.604 -37.458 1.00 84.44 103 ASN A O 1
ATOM 847 N N . GLU A 1 104 ? 16.731 9.660 -35.536 1.00 85.00 104 GLU A N 1
ATOM 848 C CA . GLU A 1 104 ? 17.623 10.668 -36.125 1.00 85.00 104 GLU A CA 1
ATOM 849 C C . GLU A 1 104 ? 18.903 10.035 -36.690 1.00 85.00 104 GLU A C 1
ATOM 851 O O . GLU A 1 104 ? 19.303 10.354 -37.810 1.00 85.00 104 GLU A O 1
ATOM 856 N N . ILE A 1 105 ? 19.502 9.085 -35.964 1.00 80.31 105 ILE A N 1
ATOM 857 C CA . ILE A 1 105 ? 20.661 8.318 -36.442 1.00 80.31 105 ILE A CA 1
ATOM 858 C C . ILE A 1 105 ? 20.290 7.482 -37.671 1.00 80.31 105 ILE A C 1
ATOM 860 O O . ILE A 1 105 ? 21.026 7.499 -38.655 1.00 80.31 105 ILE A O 1
ATOM 864 N N . ASP A 1 106 ? 19.139 6.801 -37.658 1.00 77.56 106 ASP A N 1
ATOM 865 C CA . ASP A 1 106 ? 18.667 6.010 -38.803 1.00 77.56 106 ASP A CA 1
ATOM 866 C C . ASP A 1 106 ? 18.429 6.882 -40.053 1.00 77.56 106 ASP A C 1
ATOM 868 O O . ASP A 1 106 ? 18.750 6.465 -41.167 1.00 77.56 106 ASP A O 1
ATOM 872 N N . LEU A 1 107 ? 17.938 8.117 -39.886 1.00 77.25 107 LEU A N 1
ATOM 873 C CA . LEU A 1 107 ? 17.782 9.085 -40.978 1.00 77.25 107 LEU A CA 1
ATOM 874 C C . LEU A 1 107 ? 19.132 9.601 -41.509 1.00 77.25 107 LEU A C 1
ATOM 876 O O . LEU A 1 107 ? 19.297 9.724 -42.724 1.00 77.25 107 LEU A O 1
ATOM 880 N N . CYS A 1 108 ? 20.107 9.870 -40.634 1.00 69.94 108 CYS A N 1
ATOM 881 C CA . CYS A 1 108 ? 21.466 10.260 -41.034 1.00 69.94 108 CYS A CA 1
ATOM 882 C C . CYS A 1 108 ? 22.204 9.128 -41.765 1.00 69.94 108 CYS A C 1
ATOM 884 O O . CYS A 1 108 ? 22.823 9.364 -42.802 1.00 69.94 108 CYS A O 1
ATOM 886 N N . LEU A 1 109 ? 22.088 7.893 -41.272 1.00 66.62 109 LEU A N 1
ATOM 887 C CA . LEU A 1 109 ? 22.657 6.692 -41.891 1.00 66.62 109 LEU A CA 1
ATOM 888 C C . LEU A 1 109 ? 22.022 6.363 -43.247 1.00 66.62 109 LEU A C 1
ATOM 890 O O . LEU A 1 109 ? 22.701 5.871 -44.143 1.00 66.62 109 LEU A O 1
ATOM 894 N N . ALA A 1 110 ? 20.731 6.651 -43.432 1.00 63.69 110 ALA A N 1
ATOM 895 C CA . ALA A 1 110 ? 20.079 6.515 -44.734 1.00 63.69 110 ALA A CA 1
ATOM 896 C C . ALA A 1 110 ? 20.588 7.545 -45.763 1.00 63.69 110 ALA A C 1
ATOM 898 O O . ALA A 1 110 ? 20.514 7.298 -46.966 1.00 63.69 110 ALA A O 1
ATOM 899 N N . ALA A 1 111 ? 21.106 8.689 -45.300 1.00 63.00 111 ALA A N 1
ATOM 900 C CA . ALA A 1 111 ? 21.627 9.765 -46.142 1.00 63.00 111 ALA A CA 1
ATOM 901 C C . ALA A 1 111 ? 23.143 9.669 -46.415 1.00 63.00 111 ALA A C 1
ATOM 903 O O . ALA A 1 111 ? 23.613 10.236 -47.403 1.00 63.00 111 ALA A O 1
ATOM 904 N N . GLN A 1 112 ? 23.912 8.965 -45.575 1.00 58.09 112 GLN A N 1
ATOM 905 C CA . GLN A 1 112 ? 25.363 8.804 -45.713 1.00 58.09 112 GLN A CA 1
ATOM 906 C C . GLN A 1 112 ? 25.766 7.326 -45.677 1.00 58.09 112 GLN A C 1
ATOM 908 O O . GLN A 1 112 ? 25.501 6.601 -44.724 1.00 58.09 112 GLN A O 1
ATOM 913 N N . SER A 1 113 ? 26.435 6.874 -46.737 1.00 51.59 113 SER A N 1
ATOM 914 C CA . SER A 1 113 ? 26.900 5.497 -46.879 1.00 51.59 113 SER A CA 1
ATOM 915 C C . SER A 1 113 ? 27.939 5.134 -45.811 1.00 51.59 113 SER A C 1
ATOM 917 O O . SER A 1 113 ? 29.076 5.590 -45.887 1.00 51.59 113 SER A O 1
ATOM 919 N N . SER A 1 114 ? 27.551 4.237 -44.901 1.00 59.78 114 SER A N 1
ATOM 920 C CA . SER A 1 114 ? 28.428 3.364 -44.108 1.00 59.78 114 SER A CA 1
ATOM 921 C C . SER A 1 114 ? 29.469 4.069 -43.228 1.00 59.78 114 SER A C 1
ATOM 923 O O . SER A 1 114 ? 30.670 3.931 -43.453 1.00 59.78 114 SER A O 1
ATOM 925 N N . ASP A 1 115 ? 29.009 4.753 -42.180 1.00 63.34 115 ASP A N 1
ATOM 926 C CA . ASP A 1 115 ? 29.870 5.152 -41.062 1.00 63.34 115 ASP A CA 1
ATOM 927 C C . ASP A 1 115 ? 29.742 4.121 -39.920 1.00 63.34 115 ASP A C 1
ATOM 929 O O . ASP A 1 115 ? 28.698 4.018 -39.269 1.00 63.34 115 ASP A O 1
ATOM 933 N N . GLU A 1 116 ? 30.789 3.318 -39.693 1.00 65.50 116 GLU A N 1
ATOM 934 C CA . GLU A 1 116 ? 30.847 2.297 -38.626 1.00 65.50 116 GLU A CA 1
ATOM 935 C C . GLU A 1 116 ? 30.594 2.903 -37.232 1.00 65.50 116 GLU A C 1
ATOM 937 O O . GLU A 1 116 ? 30.046 2.248 -36.339 1.00 65.50 116 GLU A O 1
ATOM 942 N N . THR A 1 117 ? 30.906 4.191 -37.066 1.00 68.94 117 THR A N 1
ATOM 943 C CA . THR A 1 117 ? 30.704 4.964 -35.835 1.00 68.94 117 THR A CA 1
ATOM 944 C C . THR A 1 117 ? 29.225 5.059 -35.442 1.00 68.94 117 THR A C 1
ATOM 946 O O . THR A 1 117 ? 28.872 4.914 -34.269 1.00 68.94 117 THR A O 1
ATOM 949 N N . ALA A 1 118 ? 28.333 5.218 -36.422 1.00 68.69 118 ALA A N 1
ATOM 950 C CA . ALA A 1 118 ? 26.894 5.317 -36.192 1.00 68.69 118 ALA A CA 1
ATOM 951 C C . ALA A 1 118 ? 26.249 3.951 -35.878 1.00 68.69 118 ALA A C 1
ATOM 953 O O . ALA A 1 118 ? 25.251 3.883 -35.157 1.00 68.69 118 ALA A O 1
ATOM 954 N N . GLY A 1 119 ? 26.857 2.847 -36.333 1.00 73.25 119 GLY A N 1
ATOM 955 C CA . GLY A 1 119 ? 26.481 1.493 -35.914 1.00 73.25 119 GLY A CA 1
ATOM 956 C C . GLY A 1 119 ? 26.751 1.248 -34.426 1.00 73.25 119 GLY A C 1
ATOM 957 O O . GLY A 1 119 ? 25.888 0.724 -33.718 1.00 73.25 119 GLY A O 1
ATOM 958 N N . HIS A 1 120 ? 27.908 1.694 -33.927 1.00 78.88 120 HIS A N 1
ATOM 959 C CA . HIS A 1 120 ? 28.243 1.618 -32.502 1.00 78.88 120 HIS A CA 1
ATOM 960 C C . HIS A 1 120 ? 27.335 2.497 -31.631 1.00 78.88 120 HIS A C 1
ATOM 962 O O . HIS A 1 120 ? 26.864 2.034 -30.591 1.00 78.88 120 HIS A O 1
ATOM 968 N N . GLU A 1 121 ? 27.030 3.726 -32.064 1.00 80.44 121 GLU A N 1
ATOM 969 C CA . GLU A 1 121 ? 26.119 4.614 -31.329 1.00 80.44 121 GLU A CA 1
ATOM 970 C C . GLU A 1 121 ? 24.700 4.027 -31.248 1.00 80.44 121 GLU A C 1
ATOM 972 O O . GLU A 1 121 ? 24.095 4.004 -30.174 1.00 80.44 121 GLU A O 1
ATOM 977 N N . LYS A 1 122 ? 24.194 3.449 -32.346 1.00 79.50 122 LYS A N 1
ATOM 978 C CA . LYS A 1 122 ? 22.899 2.752 -32.362 1.00 79.50 122 LYS A CA 1
ATOM 979 C C . LYS A 1 122 ? 22.866 1.567 -31.396 1.00 79.50 122 LYS A C 1
ATOM 981 O O . LYS A 1 122 ? 21.895 1.401 -30.661 1.00 79.50 122 LYS A O 1
ATOM 986 N N . GLN A 1 123 ? 23.930 0.768 -31.361 1.00 82.38 123 GLN A N 1
ATOM 987 C CA . GLN A 1 123 ? 24.022 -0.389 -30.471 1.00 82.38 123 GLN A CA 1
ATOM 988 C C . GLN A 1 123 ? 24.088 0.024 -28.991 1.00 82.38 123 GLN A C 1
ATOM 990 O O . GLN A 1 123 ? 23.558 -0.673 -28.124 1.00 82.38 123 GLN A O 1
ATOM 995 N N . GLN A 1 124 ? 24.705 1.170 -28.689 1.00 85.19 124 GLN A N 1
ATOM 996 C CA . GLN A 1 124 ? 24.701 1.748 -27.347 1.00 85.19 124 GLN A CA 1
ATOM 997 C C . GLN A 1 124 ? 23.308 2.263 -26.951 1.00 85.19 124 GLN A C 1
ATOM 999 O O . GLN A 1 124 ? 22.843 1.962 -25.852 1.00 85.19 124 GLN A O 1
ATOM 1004 N N . LEU A 1 125 ? 22.598 2.938 -27.859 1.00 85.38 125 LEU A N 1
ATOM 1005 C CA . LEU A 1 125 ? 21.211 3.363 -27.645 1.00 85.38 125 LEU A CA 1
ATOM 1006 C C . LEU A 1 125 ? 20.259 2.189 -27.404 1.00 85.38 125 LEU A C 1
ATOM 1008 O O . LEU A 1 125 ? 19.392 2.277 -26.540 1.00 85.38 125 LEU A O 1
ATOM 1012 N N . GLU A 1 126 ? 20.422 1.077 -28.121 1.00 85.44 126 GLU A N 1
ATOM 1013 C CA . GLU A 1 126 ? 19.608 -0.124 -27.896 1.00 85.44 126 GLU A CA 1
ATOM 1014 C C . GLU A 1 126 ? 19.845 -0.726 -26.504 1.00 85.44 126 GLU A C 1
ATOM 1016 O O . GLU A 1 126 ? 18.894 -1.163 -25.854 1.00 85.44 126 GLU A O 1
ATOM 1021 N N . LYS A 1 127 ? 21.082 -0.679 -25.990 1.00 87.19 127 LYS A N 1
ATOM 1022 C CA . LYS A 1 127 ? 21.367 -1.068 -24.600 1.00 87.19 127 LYS A CA 1
ATOM 1023 C C . LYS A 1 127 ? 20.693 -0.133 -23.599 1.00 87.19 127 LYS A C 1
ATOM 1025 O O . LYS A 1 127 ? 20.050 -0.617 -22.673 1.00 87.19 127 LYS A O 1
ATOM 1030 N N . GLU A 1 128 ? 20.800 1.180 -23.791 1.00 86.56 128 GLU A N 1
ATOM 1031 C CA . GLU A 1 128 ? 20.170 2.174 -22.909 1.00 86.56 128 GLU A CA 1
ATOM 1032 C C . GLU A 1 128 ? 18.638 2.055 -22.916 1.00 86.56 128 GLU A C 1
ATOM 1034 O O . GLU A 1 128 ? 18.004 2.120 -21.863 1.00 86.56 128 GLU A O 1
ATOM 1039 N N . MET A 1 129 ? 18.037 1.796 -24.081 1.00 86.19 129 MET A N 1
ATOM 1040 C CA . MET A 1 129 ? 16.605 1.523 -24.199 1.00 86.19 129 MET A CA 1
ATOM 1041 C C . MET A 1 129 ? 16.210 0.245 -23.458 1.00 86.19 129 MET A C 1
ATOM 1043 O O . MET A 1 129 ? 15.228 0.265 -22.724 1.00 86.19 129 MET A O 1
ATOM 1047 N N . ASN A 1 130 ? 16.965 -0.849 -23.608 1.00 86.56 130 ASN A N 1
ATOM 1048 C CA . ASN A 1 130 ? 16.677 -2.108 -22.914 1.00 86.56 130 ASN A CA 1
ATOM 1049 C C . ASN A 1 130 ? 16.754 -1.963 -21.390 1.00 86.56 130 ASN A C 1
ATOM 1051 O O . ASN A 1 130 ? 15.893 -2.490 -20.687 1.00 86.56 130 ASN A O 1
ATOM 1055 N N . VAL A 1 131 ? 17.732 -1.207 -20.880 1.00 87.38 131 VAL A N 1
ATOM 1056 C CA . VAL A 1 131 ? 17.816 -0.877 -19.448 1.00 87.38 131 VAL A CA 1
ATOM 1057 C C . VAL A 1 131 ? 16.583 -0.083 -19.015 1.00 87.38 131 VAL A C 1
ATOM 1059 O O . VAL A 1 131 ? 15.908 -0.473 -18.066 1.00 87.38 131 VAL A O 1
ATOM 1062 N N . ALA A 1 132 ? 16.220 0.970 -19.752 1.00 83.25 132 ALA A N 1
ATOM 1063 C CA . ALA A 1 132 ? 15.045 1.775 -19.431 1.00 83.25 132 ALA A CA 1
ATOM 1064 C C . ALA A 1 132 ? 13.730 0.969 -19.482 1.00 83.25 132 ALA A C 1
ATOM 1066 O O . ALA A 1 132 ? 12.843 1.207 -18.663 1.00 83.25 132 ALA A O 1
ATOM 1067 N N . TYR A 1 133 ? 13.601 0.001 -20.397 1.00 84.81 133 TYR A N 1
ATOM 1068 C CA . TYR A 1 133 ? 12.465 -0.928 -20.447 1.00 84.81 133 TYR A CA 1
ATOM 1069 C C . TYR A 1 133 ? 12.426 -1.875 -19.246 1.00 84.81 133 TYR A C 1
ATOM 1071 O O . TYR A 1 133 ? 11.354 -2.079 -18.679 1.00 84.81 133 TYR A O 1
ATOM 1079 N N . SER A 1 134 ? 13.572 -2.432 -18.844 1.00 84.94 134 SER A N 1
ATOM 1080 C CA . SER A 1 134 ? 13.666 -3.299 -17.664 1.00 84.94 134 SER A CA 1
ATOM 1081 C C . SER A 1 134 ? 13.249 -2.553 -16.398 1.00 84.94 134 SER A C 1
ATOM 1083 O O . SER A 1 134 ? 12.423 -3.042 -15.632 1.00 84.94 134 SER A O 1
ATOM 1085 N N . GLU A 1 135 ? 13.753 -1.333 -16.216 1.00 82.69 135 GLU A N 1
ATOM 1086 C CA . GLU A 1 135 ? 13.393 -0.485 -15.077 1.00 82.69 135 GLU A CA 1
ATOM 1087 C C . GLU A 1 135 ? 11.907 -0.087 -15.103 1.00 82.69 135 GLU A C 1
ATOM 1089 O O . GLU A 1 135 ? 11.252 -0.050 -14.064 1.00 82.69 135 GLU A O 1
ATOM 1094 N N . LEU A 1 136 ? 11.333 0.180 -16.284 1.00 83.31 136 LEU A N 1
ATOM 1095 C CA . LEU A 1 136 ? 9.897 0.447 -16.417 1.00 83.31 136 LEU A CA 1
ATOM 1096 C C . LEU A 1 136 ? 9.061 -0.771 -16.000 1.00 83.31 136 LEU A C 1
ATOM 1098 O O . LEU A 1 136 ? 8.041 -0.613 -15.332 1.00 83.31 136 LEU A O 1
ATOM 1102 N N . MET A 1 137 ? 9.491 -1.977 -16.378 1.00 82.75 137 MET A N 1
ATOM 1103 C CA . MET A 1 137 ? 8.815 -3.218 -16.005 1.00 82.75 137 MET A CA 1
ATOM 1104 C C . MET A 1 137 ? 8.854 -3.442 -14.489 1.00 82.75 137 MET A C 1
ATOM 1106 O O . MET A 1 137 ? 7.831 -3.767 -13.890 1.00 82.75 137 MET A O 1
ATOM 1110 N N . GLU A 1 138 ? 9.996 -3.198 -13.849 1.00 82.44 138 GLU A N 1
ATOM 1111 C CA . GLU A 1 138 ? 10.130 -3.268 -12.390 1.00 82.44 138 GLU A CA 1
ATOM 1112 C C . GLU A 1 138 ? 9.200 -2.265 -11.682 1.00 82.44 138 GLU A C 1
ATOM 1114 O O . GLU A 1 138 ? 8.489 -2.608 -10.735 1.00 82.44 138 GLU A O 1
ATOM 1119 N N . LEU A 1 139 ? 9.109 -1.034 -12.195 1.00 79.75 139 LEU A N 1
ATOM 1120 C CA . LEU A 1 139 ? 8.180 -0.027 -11.675 1.00 79.75 139 LEU A CA 1
ATOM 1121 C C . LEU A 1 139 ? 6.707 -0.420 -11.862 1.00 79.75 139 LEU A C 1
ATOM 1123 O O . LEU A 1 139 ? 5.872 -0.094 -11.018 1.00 79.75 139 LEU A O 1
ATOM 1127 N N . LEU A 1 140 ? 6.366 -1.132 -12.937 1.00 79.56 140 LEU A N 1
ATOM 1128 C CA . LEU A 1 140 ? 5.015 -1.665 -13.131 1.00 79.56 140 LEU A CA 1
ATOM 1129 C C . LEU A 1 140 ? 4.696 -2.780 -12.126 1.00 79.56 140 LEU A C 1
ATOM 1131 O O . LEU A 1 140 ? 3.582 -2.812 -11.602 1.00 79.56 140 LEU A O 1
ATOM 1135 N N . GLN A 1 141 ? 5.671 -3.621 -11.769 1.00 78.06 141 GLN A N 1
ATOM 1136 C CA . GLN A 1 141 ? 5.520 -4.601 -10.685 1.00 78.06 141 GLN A CA 1
ATOM 1137 C C . GLN A 1 141 ? 5.305 -3.921 -9.321 1.00 78.06 141 GLN A C 1
ATOM 1139 O O . GLN A 1 141 ? 4.551 -4.422 -8.487 1.00 78.06 141 GLN A O 1
ATOM 1144 N N . HIS A 1 142 ? 5.887 -2.737 -9.085 1.00 75.00 142 HIS A N 1
ATOM 1145 C CA . HIS A 1 142 ? 5.546 -1.925 -7.905 1.00 75.00 142 HIS A CA 1
ATOM 1146 C C . HIS A 1 142 ? 4.081 -1.467 -7.901 1.00 75.00 142 HIS A C 1
ATOM 1148 O O . HIS A 1 142 ? 3.482 -1.324 -6.832 1.00 75.00 142 HIS A O 1
ATOM 1154 N N . GLY A 1 143 ? 3.480 -1.281 -9.078 1.00 76.88 143 GLY A N 1
ATOM 1155 C CA . GLY A 1 143 ? 2.049 -1.022 -9.222 1.00 76.88 143 GLY A CA 1
ATOM 1156 C C . GLY A 1 143 ? 1.189 -2.144 -8.637 1.00 76.88 143 GLY A C 1
ATOM 1157 O O . GLY A 1 143 ? 0.252 -1.863 -7.891 1.00 76.88 143 GLY A O 1
ATOM 1158 N N . ASP A 1 144 ? 1.554 -3.401 -8.889 1.00 79.06 144 ASP A N 1
ATOM 1159 C CA . ASP A 1 144 ? 0.846 -4.571 -8.351 1.00 79.06 144 ASP A CA 1
ATOM 1160 C C . ASP A 1 144 ? 0.935 -4.640 -6.816 1.00 79.06 144 ASP A C 1
ATOM 1162 O O . ASP A 1 144 ? -0.066 -4.812 -6.118 1.00 79.06 144 ASP A O 1
ATOM 1166 N N . ARG A 1 145 ? 2.115 -4.339 -6.257 1.00 75.62 145 ARG A N 1
ATOM 1167 C CA . ARG A 1 145 ? 2.316 -4.227 -4.798 1.00 75.62 145 ARG A CA 1
ATOM 1168 C C . ARG A 1 145 ? 1.411 -3.158 -4.174 1.00 75.62 145 ARG A C 1
ATOM 1170 O O . ARG A 1 145 ? 0.858 -3.360 -3.091 1.00 75.62 145 ARG A O 1
ATOM 1177 N N . ASN A 1 146 ? 1.232 -2.023 -4.852 1.00 79.25 146 ASN A N 1
ATOM 1178 C CA . ASN A 1 146 ? 0.321 -0.973 -4.395 1.00 79.25 146 ASN A CA 1
ATOM 1179 C C . ASN A 1 146 ? -1.148 -1.404 -4.464 1.00 79.25 146 ASN A C 1
ATOM 1181 O O . ASN A 1 146 ? -1.888 -1.128 -3.518 1.00 79.25 146 ASN A O 1
ATOM 1185 N N . LEU A 1 147 ? -1.560 -2.112 -5.521 1.00 81.12 147 LEU A N 1
ATOM 1186 C CA . LEU A 1 147 ? -2.905 -2.690 -5.615 1.00 81.12 147 LEU A CA 1
ATOM 1187 C C . LEU A 1 147 ? -3.163 -3.686 -4.482 1.00 81.12 147 LEU A C 1
ATOM 1189 O O . LEU A 1 147 ? -4.221 -3.647 -3.856 1.00 81.12 147 LEU A O 1
ATOM 1193 N N . GLN A 1 148 ? -2.177 -4.518 -4.147 1.00 82.12 148 GLN A N 1
ATOM 1194 C CA . GLN A 1 148 ? -2.286 -5.467 -3.045 1.00 82.12 148 GLN A CA 1
ATOM 1195 C C . GLN A 1 148 ? -2.443 -4.777 -1.680 1.00 82.12 148 GLN A C 1
ATOM 1197 O O . GLN A 1 148 ? -3.261 -5.212 -0.865 1.00 82.12 148 GLN A O 1
ATOM 1202 N N . ARG A 1 149 ? -1.723 -3.673 -1.425 1.00 80.00 149 ARG A N 1
ATOM 1203 C CA . ARG A 1 149 ? -1.941 -2.866 -0.207 1.00 80.00 149 ARG A CA 1
ATOM 1204 C C . ARG A 1 149 ? -3.330 -2.243 -0.174 1.00 80.00 149 ARG A C 1
ATOM 1206 O O . ARG A 1 149 ? -3.982 -2.285 0.866 1.00 80.00 149 ARG A O 1
ATOM 1213 N N . GLN A 1 150 ? -3.796 -1.692 -1.294 1.00 83.00 150 GLN A N 1
ATOM 1214 C CA . GLN A 1 150 ? -5.138 -1.109 -1.383 1.00 83.00 150 GLN A CA 1
ATOM 1215 C C . GLN A 1 150 ? -6.226 -2.160 -1.143 1.00 83.00 150 GLN A C 1
ATOM 1217 O O . GLN A 1 150 ? -7.177 -1.888 -0.415 1.00 83.00 150 GLN A O 1
ATOM 1222 N N . ALA A 1 151 ? -6.054 -3.376 -1.667 1.00 85.00 151 ALA A N 1
ATOM 1223 C CA . ALA A 1 151 ? -6.945 -4.497 -1.383 1.00 85.00 151 ALA A CA 1
ATOM 1224 C C . ALA A 1 151 ? -6.978 -4.835 0.117 1.00 85.00 151 ALA A C 1
ATOM 1226 O O . ALA A 1 151 ? -8.057 -5.026 0.674 1.00 85.00 151 ALA A O 1
ATOM 1227 N N . GLY A 1 152 ? -5.824 -4.820 0.796 1.00 84.56 152 GLY A N 1
ATOM 1228 C CA . GLY A 1 152 ? -5.763 -4.978 2.251 1.00 84.56 152 GLY A CA 1
ATOM 1229 C C . GLY A 1 152 ? -6.522 -3.885 3.000 1.00 84.56 152 GLY A C 1
ATOM 1230 O O . GLY A 1 152 ? -7.312 -4.193 3.882 1.00 84.56 152 GLY A O 1
ATOM 1231 N N . VAL A 1 153 ? -6.353 -2.615 2.619 1.00 84.25 153 VAL A N 1
ATOM 1232 C CA . VAL A 1 153 ? -7.108 -1.496 3.215 1.00 84.25 153 VAL A CA 1
ATOM 1233 C C . VAL A 1 153 ? -8.618 -1.670 3.024 1.00 84.25 153 VAL A C 1
ATOM 1235 O O . VAL A 1 153 ? -9.382 -1.427 3.956 1.00 84.25 153 VAL A O 1
ATOM 1238 N N . MET A 1 154 ? -9.057 -2.120 1.848 1.00 86.44 154 MET A N 1
ATOM 1239 C CA . MET A 1 154 ? -10.474 -2.376 1.579 1.00 86.44 154 MET A CA 1
ATOM 1240 C C . MET A 1 154 ? -11.028 -3.532 2.417 1.00 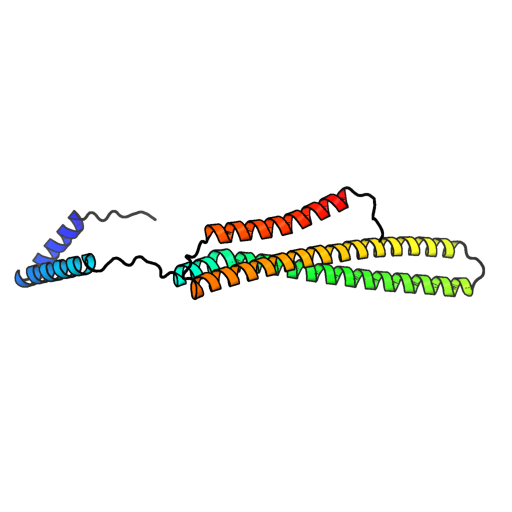86.44 154 MET A C 1
ATOM 1242 O O . MET A 1 154 ? -12.134 -3.419 2.937 1.00 86.44 154 MET A O 1
ATOM 1246 N N . GLU A 1 155 ? -10.262 -4.609 2.602 1.00 86.94 155 GLU A N 1
ATOM 1247 C CA . GLU A 1 155 ? -10.641 -5.727 3.478 1.00 86.94 155 GLU A CA 1
ATOM 1248 C C . GLU A 1 155 ? -10.759 -5.283 4.940 1.00 86.94 155 GLU A C 1
ATOM 1250 O O . GLU A 1 155 ? -11.708 -5.655 5.622 1.00 86.94 155 GLU A O 1
ATOM 1255 N N . LEU A 1 156 ? -9.854 -4.414 5.402 1.00 85.50 156 LEU A N 1
ATOM 1256 C CA . LEU A 1 156 ? -9.928 -3.824 6.741 1.00 85.50 156 LEU A CA 1
ATOM 1257 C C . LEU A 1 156 ? -11.176 -2.965 6.940 1.00 85.50 156 LEU A C 1
ATOM 1259 O O . LEU A 1 156 ? -11.817 -3.042 7.985 1.00 85.50 156 LEU A O 1
ATOM 1263 N N . LEU A 1 157 ? -11.516 -2.136 5.952 1.00 86.12 157 LEU A N 1
ATOM 1264 C CA . LEU A 1 157 ? -12.725 -1.319 6.004 1.00 86.12 157 LEU A CA 1
ATOM 1265 C C . LEU A 1 157 ? -13.984 -2.185 5.991 1.00 86.12 157 LEU A C 1
ATOM 1267 O O . LEU A 1 157 ? -14.899 -1.916 6.761 1.00 86.12 157 LEU A O 1
ATOM 1271 N N . ALA A 1 158 ? -14.017 -3.226 5.156 1.00 88.00 158 ALA A N 1
ATOM 1272 C CA . ALA A 1 158 ? -15.135 -4.161 5.104 1.00 88.00 158 ALA A CA 1
ATOM 1273 C C . ALA A 1 158 ? -15.345 -4.857 6.455 1.00 88.00 158 ALA A C 1
ATOM 1275 O O . ALA A 1 158 ? -16.464 -4.876 6.953 1.00 88.00 158 ALA A O 1
ATOM 1276 N N . LEU A 1 159 ? -14.262 -5.322 7.082 1.00 88.19 159 LEU A N 1
ATOM 1277 C CA . LEU A 1 159 ? -14.291 -5.966 8.394 1.00 88.19 159 LEU A CA 1
ATOM 1278 C C . LEU A 1 159 ? -14.818 -5.030 9.490 1.00 88.19 159 LEU A C 1
ATOM 1280 O O . LEU A 1 159 ? -15.647 -5.425 10.302 1.00 88.19 159 LEU A O 1
ATOM 1284 N N . LEU A 1 160 ? -14.388 -3.764 9.494 1.00 86.69 160 LEU A N 1
ATOM 1285 C CA . LEU A 1 160 ? -14.908 -2.773 10.442 1.00 86.69 160 LEU A CA 1
ATOM 1286 C C . LEU A 1 160 ? -16.393 -2.478 10.225 1.00 86.69 160 LEU A C 1
ATOM 1288 O O . LEU A 1 160 ? -17.115 -2.263 11.193 1.00 86.69 160 LEU A O 1
ATOM 1292 N N . VAL A 1 161 ? -16.842 -2.430 8.970 1.00 87.94 161 VAL A N 1
ATOM 1293 C CA . VAL A 1 161 ? -18.256 -2.213 8.643 1.00 87.94 161 VAL A CA 1
ATOM 1294 C C . VAL A 1 161 ? -19.102 -3.408 9.073 1.00 87.94 161 VAL A C 1
ATOM 1296 O O . VAL A 1 161 ? -20.151 -3.195 9.670 1.00 87.94 161 VAL A O 1
ATOM 1299 N N . GLU A 1 162 ? -18.639 -4.632 8.819 1.00 88.25 162 GLU A N 1
ATOM 1300 C CA . GLU A 1 162 ? -19.316 -5.870 9.220 1.00 88.25 162 GLU A CA 1
ATOM 1301 C C . GLU A 1 162 ? -19.488 -5.944 10.743 1.00 88.25 162 GLU A C 1
ATOM 1303 O O . GLU A 1 162 ? -20.593 -6.162 11.228 1.00 88.25 162 GLU A O 1
ATOM 1308 N N . GLU A 1 163 ? -18.434 -5.652 11.505 1.00 85.44 163 GLU A N 1
ATOM 1309 C CA . GLU A 1 163 ? -18.489 -5.650 12.972 1.00 85.44 163 GLU A CA 1
ATOM 1310 C C . GLU A 1 163 ? -19.387 -4.534 13.527 1.00 85.44 163 GLU A C 1
ATOM 1312 O O . GLU A 1 163 ? -20.138 -4.746 14.477 1.00 85.44 163 GLU A O 1
ATOM 1317 N N . LEU A 1 164 ? -19.370 -3.341 12.921 1.00 85.31 164 LEU A N 1
ATOM 1318 C CA . LEU A 1 164 ? -20.300 -2.271 13.297 1.00 85.31 164 LEU A CA 1
ATOM 1319 C C . LEU A 1 164 ? -21.760 -2.653 13.011 1.00 85.31 164 LEU A C 1
ATOM 1321 O O . LEU A 1 164 ? -22.630 -2.356 13.826 1.00 85.31 164 LEU A O 1
ATOM 1325 N N . GLN A 1 165 ? -22.025 -3.321 11.886 1.00 86.69 165 GLN A N 1
ATOM 1326 C CA . GLN A 1 165 ? -23.361 -3.809 11.539 1.00 86.69 165 GLN A CA 1
ATOM 1327 C C . GLN A 1 165 ? -23.821 -4.915 12.488 1.00 86.69 165 GLN A C 1
ATOM 1329 O O . GLN A 1 165 ? -24.949 -4.867 12.962 1.00 86.69 165 GLN A O 1
ATOM 1334 N N . ALA A 1 166 ? -22.949 -5.859 12.842 1.00 85.19 166 ALA A N 1
ATOM 1335 C CA . ALA A 1 166 ? -23.277 -6.932 13.777 1.00 85.19 166 ALA A CA 1
ATOM 1336 C C . ALA A 1 166 ? -23.621 -6.408 15.187 1.00 85.19 166 ALA A C 1
ATOM 1338 O O . ALA A 1 166 ? -24.482 -6.957 15.879 1.00 85.19 166 ALA A O 1
ATOM 1339 N N . ILE A 1 167 ? -23.007 -5.301 15.614 1.00 84.31 167 ILE A N 1
ATOM 1340 C CA . ILE A 1 167 ? -23.386 -4.613 16.857 1.00 84.31 167 ILE A CA 1
ATOM 1341 C C . ILE A 1 167 ? -24.791 -4.007 16.756 1.00 84.31 167 ILE A C 1
ATOM 1343 O O . ILE A 1 167 ? -25.579 -4.156 17.693 1.00 84.31 167 ILE A O 1
ATOM 1347 N N . ASP A 1 168 ? -25.099 -3.322 15.651 1.00 81.25 168 ASP A N 1
ATOM 1348 C CA . ASP A 1 168 ? -26.385 -2.642 15.457 1.00 81.25 168 ASP A CA 1
ATOM 1349 C C . ASP A 1 168 ? -27.546 -3.636 15.234 1.00 81.25 168 ASP A C 1
ATOM 1351 O O . ASP A 1 168 ? -28.634 -3.434 15.779 1.00 81.25 168 ASP A O 1
ATOM 1355 N N . ASP A 1 169 ? -27.313 -4.724 14.490 1.00 84.00 169 ASP A N 1
ATOM 1356 C CA . ASP A 1 169 ? -28.338 -5.693 14.080 1.00 84.00 169 ASP A CA 1
ATOM 1357 C C . ASP A 1 169 ? -28.502 -6.860 15.071 1.00 84.00 169 ASP A C 1
ATOM 1359 O O . ASP A 1 169 ? -29.626 -7.282 15.361 1.00 84.00 169 ASP A O 1
ATOM 1363 N N . GLU A 1 170 ? -27.399 -7.392 15.610 1.00 82.00 170 GLU A N 1
ATOM 1364 C CA . GLU A 1 170 ? -27.395 -8.610 16.438 1.00 82.00 170 GLU A CA 1
ATOM 1365 C C . GLU A 1 170 ? -27.141 -8.327 17.927 1.00 82.00 170 GLU A C 1
ATOM 1367 O O . GLU A 1 170 ? -27.260 -9.221 18.770 1.00 82.00 170 GLU A O 1
ATOM 1372 N N . GLY A 1 171 ? -26.807 -7.079 18.280 1.00 75.06 171 GLY A N 1
ATOM 1373 C CA . GLY A 1 171 ? -26.425 -6.708 19.643 1.00 75.06 171 GLY A CA 1
ATOM 1374 C C . GLY A 1 171 ? -25.120 -7.371 20.089 1.00 75.06 171 GLY A C 1
ATOM 1375 O O . GLY A 1 171 ? -24.907 -7.567 21.292 1.00 75.06 171 GLY A O 1
ATOM 1376 N N . GLN A 1 172 ? -24.268 -7.756 19.134 1.00 79.75 172 GLN A N 1
ATOM 1377 C CA . GLN A 1 172 ? -22.984 -8.383 19.410 1.00 79.75 172 GLN A CA 1
ATOM 1378 C C . GLN A 1 172 ? -22.074 -7.411 20.183 1.00 79.75 172 GLN A C 1
ATOM 1380 O O . GLN A 1 172 ? -22.147 -6.190 20.038 1.00 79.75 172 GLN A O 1
ATOM 1385 N N . GLY A 1 173 ? -21.241 -7.941 21.080 1.00 77.19 173 GLY A N 1
ATOM 1386 C CA . GLY A 1 173 ? -20.296 -7.124 21.842 1.00 77.19 173 GLY A CA 1
ATOM 1387 C C . GLY A 1 173 ? -19.093 -6.719 20.991 1.00 77.19 173 GLY A C 1
ATOM 1388 O O . GLY A 1 173 ? -18.583 -7.534 20.232 1.00 77.19 173 GLY A O 1
ATOM 1389 N N . TRP A 1 174 ? -18.600 -5.491 21.169 1.00 84.75 174 TRP A N 1
ATOM 1390 C CA . TRP A 1 174 ? -17.360 -5.026 20.539 1.00 84.75 174 TRP A CA 1
ATOM 1391 C C . TRP A 1 174 ? -16.150 -5.805 21.068 1.00 84.75 174 TRP A C 1
ATOM 1393 O O . TRP A 1 174 ? -15.687 -5.558 22.187 1.00 84.75 174 TRP A O 1
ATOM 1403 N N . ASP A 1 175 ? -15.624 -6.728 20.263 1.00 82.81 175 ASP A N 1
ATOM 1404 C CA . ASP A 1 175 ? -14.383 -7.443 20.559 1.00 82.81 175 ASP A CA 1
ATOM 1405 C C . ASP A 1 175 ? -13.188 -6.775 19.867 1.00 82.81 175 ASP A C 1
ATOM 1407 O O . ASP A 1 175 ? -12.719 -7.177 18.800 1.00 82.81 175 ASP A O 1
ATOM 1411 N N . GLU A 1 176 ? -12.649 -5.749 20.528 1.00 83.25 176 GLU A N 1
ATOM 1412 C CA . GLU A 1 176 ? -11.456 -5.032 20.070 1.00 83.25 176 GLU A CA 1
ATOM 1413 C C . GLU A 1 176 ? -10.257 -5.969 19.855 1.00 83.25 176 GLU A C 1
ATOM 1415 O O . GLU A 1 176 ? -9.432 -5.728 18.973 1.00 83.25 176 GLU A O 1
ATOM 1420 N N . THR A 1 177 ? -10.137 -7.043 20.640 1.00 84.75 177 THR A N 1
ATOM 1421 C CA . THR A 1 177 ? -8.993 -7.954 20.545 1.00 84.75 177 THR A CA 1
ATOM 1422 C C . THR A 1 177 ? -9.053 -8.826 19.301 1.00 84.75 177 THR A C 1
ATOM 1424 O O . THR A 1 177 ? -8.038 -8.970 18.613 1.00 84.75 177 THR A O 1
ATOM 1427 N N . LEU A 1 178 ? -10.230 -9.359 18.969 1.00 85.19 178 LEU A N 1
ATOM 1428 C CA . LEU A 1 178 ? -10.458 -10.120 17.743 1.00 85.19 178 LEU A CA 1
ATOM 1429 C C . LEU A 1 178 ? -10.217 -9.251 16.505 1.00 85.19 178 LEU A C 1
ATOM 1431 O O . LEU A 1 178 ? -9.419 -9.624 15.641 1.00 85.19 178 LEU A O 1
ATOM 1435 N N . LEU A 1 179 ? -10.827 -8.065 16.476 1.00 85.00 179 LEU A N 1
ATOM 1436 C CA . LEU A 1 179 ? -10.676 -7.088 15.400 1.00 85.00 179 LEU A CA 1
ATOM 1437 C C . LEU A 1 179 ? -9.217 -6.674 15.206 1.00 85.00 179 LEU A C 1
ATOM 1439 O O . LEU A 1 179 ? -8.714 -6.639 14.085 1.00 85.00 179 LEU A O 1
ATOM 1443 N N . ASN A 1 180 ? -8.496 -6.390 16.292 1.00 85.12 180 ASN A N 1
ATOM 1444 C CA . ASN A 1 180 ? -7.091 -6.003 16.210 1.00 85.12 180 ASN A CA 1
ATOM 1445 C C . ASN A 1 180 ? -6.211 -7.168 15.719 1.00 85.12 180 ASN A C 1
ATOM 1447 O O . ASN A 1 180 ? -5.267 -6.944 14.962 1.00 85.12 180 ASN A O 1
ATOM 1451 N N . ASN A 1 181 ? -6.533 -8.413 16.083 1.00 86.50 181 ASN A N 1
ATOM 1452 C CA . ASN A 1 181 ? -5.843 -9.597 15.565 1.00 86.50 181 ASN A CA 1
ATOM 1453 C C . ASN A 1 181 ? -6.093 -9.802 14.065 1.00 86.50 181 ASN A C 1
ATOM 1455 O O . ASN A 1 181 ? -5.150 -10.072 13.320 1.00 86.50 181 ASN A O 1
ATOM 1459 N N . GLN A 1 182 ? -7.337 -9.647 13.604 1.00 85.31 182 GLN A N 1
ATOM 1460 C CA . GLN A 1 182 ? -7.673 -9.737 12.180 1.00 85.31 182 GLN A CA 1
ATOM 1461 C C . GLN A 1 182 ? -7.026 -8.601 11.376 1.00 85.31 182 GLN A C 1
ATOM 1463 O O . GLN A 1 182 ? -6.428 -8.852 10.330 1.00 85.31 182 GLN A O 1
ATOM 1468 N N . LEU A 1 183 ? -7.048 -7.379 11.913 1.00 83.94 183 LEU A N 1
ATOM 1469 C CA . LEU A 1 183 ? -6.371 -6.213 11.351 1.00 83.94 183 LEU A CA 1
ATOM 1470 C C . LEU A 1 183 ? -4.873 -6.461 11.173 1.00 83.94 183 LEU A C 1
ATOM 1472 O O . LEU A 1 183 ? -4.341 -6.264 10.082 1.00 83.94 183 LEU A O 1
ATOM 1476 N N . ASN A 1 184 ? -4.196 -6.919 12.228 1.00 86.38 184 ASN A N 1
ATOM 1477 C CA . ASN A 1 184 ? -2.766 -7.209 12.162 1.00 86.38 184 ASN A CA 1
ATOM 1478 C C . ASN A 1 184 ? -2.482 -8.323 11.149 1.00 86.38 184 ASN A C 1
ATOM 1480 O O . ASN A 1 184 ? -1.559 -8.193 10.360 1.00 86.38 184 ASN A O 1
ATOM 1484 N N . ARG A 1 185 ? -3.321 -9.363 11.074 1.00 87.12 185 ARG A N 1
ATOM 1485 C CA . ARG A 1 185 ? -3.155 -10.443 10.091 1.00 87.12 185 ARG A CA 1
ATOM 1486 C C . ARG A 1 185 ? -3.264 -9.952 8.645 1.00 87.12 185 ARG A C 1
ATOM 1488 O O . ARG A 1 185 ? -2.526 -10.434 7.787 1.00 87.12 185 ARG A O 1
ATOM 1495 N N . ILE A 1 186 ? -4.183 -9.031 8.358 1.00 83.88 186 ILE A N 1
ATOM 1496 C CA . ILE A 1 186 ? -4.337 -8.454 7.015 1.00 83.88 186 ILE A CA 1
ATOM 1497 C C . ILE A 1 186 ? -3.127 -7.581 6.675 1.00 83.88 186 ILE A C 1
ATOM 1499 O O . ILE A 1 186 ? -2.568 -7.734 5.588 1.00 83.88 186 ILE A O 1
ATOM 1503 N N . ILE A 1 187 ? -2.679 -6.747 7.620 1.00 82.44 187 ILE A N 1
ATOM 1504 C CA . ILE A 1 187 ? -1.464 -5.933 7.478 1.00 82.44 187 ILE A CA 1
ATOM 1505 C C . ILE A 1 187 ? -0.254 -6.835 7.216 1.00 82.44 187 ILE A C 1
ATOM 1507 O O . ILE A 1 187 ? 0.388 -6.690 6.177 1.00 82.44 187 ILE A O 1
ATOM 1511 N N . ASP A 1 188 ? -0.012 -7.825 8.075 1.00 85.19 188 ASP A N 1
ATOM 1512 C CA . ASP A 1 188 ? 1.103 -8.766 7.956 1.00 85.19 188 ASP A CA 1
ATOM 1513 C C . ASP A 1 188 ? 1.065 -9.495 6.613 1.00 85.19 188 ASP A C 1
ATOM 1515 O O . ASP A 1 188 ? 2.091 -9.633 5.958 1.00 85.19 188 ASP A O 1
ATOM 1519 N N . ARG A 1 189 ? -0.113 -9.932 6.146 1.00 83.19 189 ARG A N 1
ATOM 1520 C CA . ARG A 1 189 ? -0.251 -10.591 4.838 1.00 83.19 189 ARG A CA 1
ATOM 1521 C C . ARG A 1 189 ? 0.122 -9.651 3.693 1.00 83.19 189 ARG A C 1
ATOM 1523 O O . ARG A 1 189 ? 0.801 -10.084 2.765 1.00 83.19 189 ARG A O 1
ATOM 1530 N N . THR A 1 190 ? -0.312 -8.393 3.742 1.00 78.44 190 THR A N 1
ATOM 1531 C CA . THR A 1 190 ? 0.049 -7.408 2.713 1.00 78.44 190 THR A CA 1
ATOM 1532 C C . THR A 1 190 ? 1.522 -7.019 2.764 1.00 78.44 190 THR A C 1
ATOM 1534 O O . THR A 1 190 ? 2.145 -6.893 1.718 1.00 78.44 190 THR A O 1
ATOM 1537 N N . GLU A 1 191 ? 2.116 -6.896 3.948 1.00 76.94 191 GLU A N 1
ATOM 1538 C CA . GLU A 1 191 ? 3.532 -6.552 4.104 1.00 76.94 191 GLU A CA 1
ATOM 1539 C C . GLU A 1 191 ? 4.453 -7.735 3.763 1.00 76.94 191 GLU A C 1
ATOM 1541 O O . GLU A 1 191 ? 5.453 -7.551 3.072 1.00 76.94 191 GLU A O 1
ATOM 1546 N N . LEU A 1 192 ? 4.097 -8.962 4.159 1.00 66.69 192 LEU A N 1
ATOM 1547 C CA . LEU A 1 192 ? 4.841 -10.183 3.833 1.00 66.69 192 LEU A CA 1
ATOM 1548 C C . LEU A 1 192 ? 4.792 -10.518 2.346 1.00 66.69 192 LEU A C 1
ATOM 1550 O O . LEU A 1 192 ? 5.800 -10.970 1.806 1.00 66.69 192 LEU A O 1
ATOM 1554 N N . ALA A 1 193 ? 3.651 -10.321 1.680 1.00 60.53 193 ALA A N 1
ATOM 1555 C CA . ALA A 1 193 ? 3.571 -10.516 0.237 1.00 60.53 193 ALA A CA 1
ATOM 1556 C C . ALA A 1 193 ? 4.545 -9.581 -0.491 1.00 60.53 193 ALA A C 1
ATOM 1558 O O . ALA A 1 193 ? 5.301 -10.019 -1.350 1.00 60.53 193 ALA A O 1
ATOM 1559 N N . ILE A 1 194 ? 4.633 -8.333 -0.037 1.00 65.00 194 ILE A N 1
ATOM 1560 C CA . ILE A 1 194 ? 5.562 -7.341 -0.579 1.00 65.00 194 ILE A CA 1
ATOM 1561 C C . ILE A 1 194 ? 7.013 -7.712 -0.274 1.00 65.00 194 ILE A C 1
ATOM 1563 O O . ILE A 1 194 ? 7.848 -7.678 -1.174 1.00 65.00 194 ILE A O 1
ATOM 1567 N N . ALA A 1 195 ? 7.321 -8.106 0.963 1.00 63.38 195 ALA A N 1
ATOM 1568 C CA . ALA A 1 195 ? 8.668 -8.517 1.352 1.00 63.38 195 ALA A CA 1
ATOM 1569 C C . ALA A 1 195 ? 9.144 -9.747 0.562 1.00 63.38 195 ALA A C 1
ATOM 1571 O O . ALA A 1 195 ? 10.282 -9.786 0.103 1.00 63.38 195 ALA A O 1
ATOM 1572 N N . LYS A 1 196 ? 8.264 -10.730 0.347 1.00 59.41 196 LYS A N 1
ATOM 1573 C CA . LYS A 1 196 ? 8.574 -11.950 -0.406 1.00 59.41 196 LYS A CA 1
ATOM 1574 C C . LYS A 1 196 ? 8.801 -11.672 -1.894 1.00 59.41 196 LYS A C 1
ATOM 1576 O O . LYS A 1 196 ? 9.688 -12.285 -2.481 1.00 59.41 196 LYS A O 1
ATOM 1581 N N . GLU A 1 197 ? 8.053 -10.742 -2.487 1.00 58.19 197 GLU A N 1
ATOM 1582 C CA . GLU A 1 197 ? 8.262 -10.286 -3.869 1.00 58.19 197 GLU A CA 1
ATOM 1583 C C . GLU A 1 197 ? 9.601 -9.539 -4.022 1.00 58.19 197 GLU A C 1
ATOM 1585 O O . GLU A 1 197 ? 10.304 -9.722 -5.012 1.00 58.19 197 GLU A O 1
ATOM 1590 N N . ILE A 1 198 ? 9.987 -8.729 -3.026 1.00 58.59 198 ILE A N 1
ATOM 1591 C CA . ILE A 1 198 ? 11.279 -8.020 -2.998 1.00 58.59 198 ILE A CA 1
ATOM 1592 C C . ILE A 1 198 ? 12.438 -9.021 -2.910 1.00 58.59 198 ILE A C 1
ATOM 1594 O O . ILE A 1 198 ? 13.363 -8.957 -3.713 1.00 58.59 198 ILE A O 1
ATOM 1598 N N . SER A 1 199 ? 12.365 -9.998 -1.999 1.00 57.38 199 SER A N 1
ATOM 1599 C CA . SER A 1 199 ? 13.401 -11.034 -1.861 1.00 57.38 199 SER A CA 1
ATOM 1600 C C . SER A 1 199 ? 13.505 -11.949 -3.084 1.00 57.38 199 SER A C 1
ATOM 1602 O O . SER A 1 199 ? 14.578 -12.476 -3.372 1.00 57.38 199 SER A O 1
ATOM 1604 N N . ARG A 1 200 ? 12.403 -12.150 -3.817 1.00 55.06 200 ARG A N 1
ATOM 1605 C CA . ARG A 1 200 ? 12.408 -12.894 -5.080 1.00 55.06 200 ARG A CA 1
ATOM 1606 C C . ARG A 1 200 ? 13.112 -12.107 -6.188 1.00 55.06 200 ARG A C 1
ATOM 1608 O O . ARG A 1 200 ? 13.945 -12.683 -6.871 1.00 55.06 200 ARG A O 1
ATOM 1615 N N . ASN A 1 201 ? 12.880 -10.798 -6.289 1.00 51.22 201 ASN A N 1
ATOM 1616 C CA . ASN A 1 201 ? 13.596 -9.940 -7.243 1.00 51.22 201 ASN A CA 1
ATOM 1617 C C . ASN A 1 201 ? 15.095 -9.774 -6.914 1.00 51.22 201 ASN A C 1
ATOM 1619 O O . ASN A 1 201 ? 15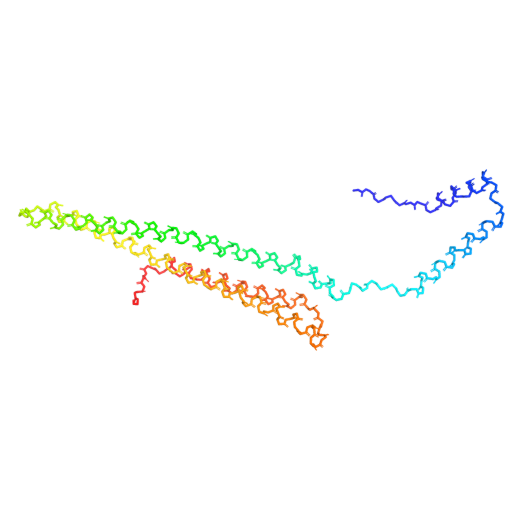.883 -9.550 -7.823 1.00 51.22 201 ASN A O 1
ATOM 1623 N N . GLU A 1 202 ? 15.512 -9.911 -5.649 1.00 52.78 202 GLU A N 1
ATOM 1624 C CA . GLU A 1 202 ? 16.939 -9.905 -5.266 1.00 52.78 202 GLU A CA 1
ATOM 1625 C C . GLU A 1 202 ? 17.654 -11.250 -5.507 1.00 52.78 202 GLU A C 1
ATOM 1627 O O . GLU A 1 202 ? 18.884 -11.288 -5.533 1.00 52.78 202 GLU A O 1
ATOM 1632 N N . SER A 1 203 ? 16.913 -12.354 -5.662 1.00 48.06 203 SER A N 1
ATOM 1633 C CA . SER A 1 203 ? 17.478 -13.705 -5.832 1.00 48.06 203 SER A CA 1
ATOM 1634 C C . SER A 1 203 ? 17.301 -14.300 -7.231 1.00 48.06 203 SER A C 1
ATOM 1636 O O . SER A 1 203 ? 18.050 -15.211 -7.581 1.00 48.06 203 SER A O 1
ATOM 1638 N N . ASP A 1 204 ? 16.384 -13.775 -8.048 1.00 40.94 204 ASP A N 1
ATOM 1639 C CA . ASP A 1 204 ? 16.265 -14.124 -9.464 1.00 40.94 204 ASP A CA 1
ATOM 1640 C C . ASP A 1 204 ? 17.062 -13.134 -10.336 1.00 40.94 204 ASP A C 1
ATOM 1642 O O . ASP A 1 204 ? 16.575 -12.083 -10.744 1.00 40.94 204 ASP A O 1
ATOM 1646 N N . GLU A 1 205 ? 18.258 -13.553 -10.759 1.00 42.25 205 GLU A N 1
ATOM 1647 C CA . GLU A 1 205 ? 18.942 -13.075 -11.980 1.00 42.25 205 GLU A CA 1
ATOM 1648 C C . GLU A 1 205 ? 18.139 -13.375 -13.276 1.00 42.25 205 GLU A C 1
ATOM 1650 O O . GLU A 1 205 ? 18.636 -13.208 -14.390 1.00 42.25 205 GLU A O 1
ATOM 1655 N N . GLY A 1 206 ? 16.887 -13.827 -13.167 1.00 42.62 206 GLY A N 1
ATOM 1656 C CA . GLY A 1 206 ? 16.040 -14.247 -14.274 1.00 42.62 206 GLY A CA 1
ATOM 1657 C C . GLY A 1 206 ? 14.712 -13.505 -14.292 1.00 42.62 206 GLY A C 1
ATOM 1658 O O . GLY A 1 206 ? 13.727 -13.957 -13.716 1.00 42.62 206 GLY A O 1
ATOM 1659 N N . VAL A 1 207 ? 14.655 -12.398 -15.030 1.00 44.12 207 VAL A N 1
ATOM 1660 C CA . VAL A 1 207 ? 13.389 -11.784 -15.449 1.00 44.12 207 VAL A CA 1
ATOM 1661 C C . VAL A 1 207 ? 12.642 -12.791 -16.333 1.00 44.12 207 VAL A C 1
ATOM 1663 O O . VAL A 1 207 ? 12.998 -13.001 -17.492 1.00 44.12 207 VAL A O 1
ATOM 1666 N N . THR A 1 208 ? 11.613 -13.452 -15.800 1.00 39.62 208 THR A N 1
ATOM 1667 C CA . THR A 1 208 ? 10.680 -14.246 -16.615 1.00 39.62 208 THR A CA 1
ATOM 1668 C C . THR A 1 208 ? 9.758 -13.313 -17.397 1.00 39.62 208 THR A C 1
ATOM 1670 O O . THR A 1 208 ? 8.923 -12.622 -16.817 1.00 39.62 208 THR A O 1
ATOM 1673 N N . TYR A 1 209 ? 9.920 -13.300 -18.720 1.00 38.81 209 TYR A N 1
ATOM 1674 C CA . TYR A 1 209 ? 9.029 -12.634 -19.668 1.00 38.81 209 TYR A CA 1
ATOM 1675 C C . TYR A 1 209 ? 7.728 -13.443 -19.823 1.00 38.81 209 TYR A C 1
ATOM 1677 O O . TYR A 1 209 ? 7.793 -14.654 -20.052 1.00 38.81 209 TYR A O 1
ATOM 1685 N N . PHE A 1 210 ? 6.573 -12.778 -19.716 1.00 35.69 210 PHE A N 1
ATOM 1686 C CA . PHE A 1 210 ? 5.285 -13.265 -20.229 1.00 35.69 210 PHE A CA 1
ATOM 1687 C C . PHE A 1 210 ? 4.962 -12.558 -21.544 1.00 35.69 210 PHE A C 1
ATOM 1689 O O . PHE A 1 210 ? 5.225 -11.334 -21.622 1.00 35.69 210 PHE A O 1
#

Foldseek 3Di:
DDDPPPDVVVVVVVVVVVCVVVVPPPVNVVVVVVVVVVVVVVVVPPPPCPPPDLVNVLVCLCVPPQVVVLVVLVVVLVVLVVVLVVLLVVLVVVLVVLVVVLVVLVVVCVVDPDDVVSVVVNVVSVVVNVVSVVVSVVSVVSVVLSVLSVVLSVVLVVLSVVQVVCCVPVVDHDDSPVSVVVNVVSVCVSVVVVVVVVVVVVPDPDDDDD